Protein AF-0000000085134519 (afdb_homodimer)

pLDDT: mean 97.42, std 2.97, range [82.94, 98.94]

Foldseek 3Di:
DFAFAFFQFWFCDDPQKHIWTFHDAAPPDDFPRTHTHFFFGWTDWIDGPPGDTDTKTFHDADPPDDGPRTHTFGFPGAMPVGGTTDHDHDDDDD/DFAFAFFQFWFCDDPQKHIWTFHDAAPPDDFPRTHTHFFFGWTDWIDGPPGDTDTKTFHDADPPDDGPRTHTFGFPGAMDVGGTTDHDHDDDDD

Secondary structure (DSSP, 8-state):
-PBBPBTTPEEPPBTTBPPEEB----SSEEETTEEBPBTT-EEEEEEETTEEEEEEEB----SSEEETTEEBPBTTPBBTTS-BEE--SSEEE-/-PBBPBTTPEEPPBTTBPPEEB----SSEEETTEEBPBTT-EEEEEEETTEEEEEEEB----SSEEETTEEBPBTTPBBTTS-BEE--SSEEE-

Structure (mmCIF, N/CA/C/O backbone):
data_AF-0000000085134519-model_v1
#
loop_
_entity.id
_entity.type
_entity.pdbx_description
1 polymer 'Type VI secretion system PAAR protein'
#
loop_
_atom_site.group_PDB
_atom_site.id
_atom_site.type_symbol
_atom_site.label_atom_id
_atom_site.label_alt_id
_atom_site.label_comp_id
_atom_site.label_asym_id
_atom_site.label_entity_id
_atom_site.label_seq_id
_atom_site.pdbx_PDB_ins_code
_atom_site.Cartn_x
_atom_site.Cartn_y
_atom_site.Cartn_z
_atom_site.occupancy
_atom_site.B_iso_or_equiv
_atom_site.auth_seq_id
_atom_site.auth_comp_id
_atom_site.auth_asym_id
_atom_site.auth_atom_id
_atom_site.pdbx_PDB_model_num
ATOM 1 N N . MET A 1 1 ? 5.113 -6.988 8.789 1 85.06 1 MET A N 1
ATOM 2 C CA . MET A 1 1 ? 4.137 -6.93 7.707 1 85.06 1 MET A CA 1
ATOM 3 C C . MET A 1 1 ? 4.715 -7.508 6.418 1 85.06 1 MET A C 1
ATOM 5 O O . MET A 1 1 ? 5.855 -7.207 6.059 1 85.06 1 MET A O 1
ATOM 9 N N . PRO A 1 2 ? 3.994 -8.43 5.746 1 95.06 2 PRO A N 1
ATOM 10 C CA . PRO A 1 2 ? 4.566 -9.062 4.555 1 95.06 2 PRO A CA 1
ATOM 11 C C . PRO A 1 2 ? 4.719 -8.086 3.389 1 95.06 2 PRO A C 1
ATOM 13 O O . PRO A 1 2 ? 4.051 -7.051 3.357 1 95.06 2 PRO A O 1
ATOM 16 N N . LEU A 1 3 ? 5.555 -8.398 2.488 1 97.44 3 LEU A N 1
ATOM 17 C CA . LEU A 1 3 ? 5.762 -7.602 1.284 1 97.44 3 LEU A CA 1
ATOM 18 C C . LEU A 1 3 ? 4.543 -7.672 0.369 1 97.44 3 LEU A C 1
ATOM 20 O O . LEU A 1 3 ? 3.955 -8.742 0.19 1 97.44 3 LEU A O 1
ATOM 24 N N . ALA A 1 4 ? 4.254 -6.566 -0.15 1 98.25 4 ALA A N 1
ATOM 25 C CA . ALA A 1 4 ? 3.246 -6.52 -1.207 1 98.25 4 ALA A CA 1
ATOM 26 C C . ALA A 1 4 ? 3.727 -7.254 -2.455 1 98.25 4 ALA A C 1
ATOM 28 O O . ALA A 1 4 ? 4.922 -7.277 -2.748 1 98.25 4 ALA A O 1
ATOM 29 N N . ALA A 1 5 ? 2.777 -7.793 -3.105 1 98.56 5 ALA A N 1
ATOM 30 C CA . ALA A 1 5 ? 3.076 -8.422 -4.391 1 98.56 5 ALA A CA 1
ATOM 31 C C . ALA A 1 5 ? 2.762 -7.477 -5.547 1 98.56 5 ALA A C 1
ATOM 33 O O . ALA A 1 5 ? 1.905 -6.598 -5.426 1 98.56 5 ALA A O 1
ATOM 34 N N . LYS A 1 6 ? 3.436 -7.672 -6.633 1 98.75 6 LYS A N 1
ATOM 35 C CA . LYS A 1 6 ? 3.219 -6.922 -7.863 1 98.75 6 LYS A CA 1
ATOM 36 C C . LYS A 1 6 ? 3.354 -7.82 -9.086 1 98.75 6 LYS A C 1
ATOM 38 O O . LYS A 1 6 ? 3.721 -8.992 -8.969 1 98.75 6 LYS A O 1
ATOM 43 N N . LEU A 1 7 ? 2.975 -7.23 -10.234 1 98.81 7 LEU A N 1
ATOM 44 C CA . LEU A 1 7 ? 3.158 -7.906 -11.516 1 98.81 7 LEU A CA 1
ATOM 45 C C . LEU A 1 7 ? 4.547 -8.531 -11.609 1 98.81 7 LEU A C 1
ATOM 47 O O . LEU A 1 7 ? 5.535 -7.918 -11.195 1 98.81 7 LEU A O 1
ATOM 51 N N . THR A 1 8 ? 4.637 -9.797 -12.109 1 98.69 8 THR A N 1
ATOM 52 C CA . THR A 1 8 ? 5.816 -10.602 -12.422 1 98.69 8 THR A CA 1
ATOM 53 C C . THR A 1 8 ? 6.371 -11.258 -11.156 1 98.69 8 THR A C 1
ATOM 55 O O . THR A 1 8 ? 7.305 -12.055 -11.227 1 98.69 8 THR A O 1
ATOM 58 N N . ASP A 1 9 ? 5.926 -10.938 -9.992 1 98.81 9 ASP A N 1
ATOM 59 C CA . ASP A 1 9 ? 6.289 -11.711 -8.805 1 98.81 9 ASP A CA 1
ATOM 60 C C . ASP A 1 9 ? 5.832 -13.164 -8.938 1 98.81 9 ASP A C 1
ATOM 62 O O . ASP A 1 9 ? 4.961 -13.469 -9.758 1 98.81 9 ASP A O 1
ATOM 66 N N . LYS A 1 10 ? 6.328 -14.016 -8.086 1 98.31 10 LYS A N 1
ATOM 67 C CA . LYS A 1 10 ? 6.184 -15.453 -8.289 1 98.31 10 LYS A CA 1
ATOM 68 C C . LYS A 1 10 ? 5.059 -16.016 -7.43 1 98.31 10 LYS A C 1
ATOM 70 O O . LYS A 1 10 ? 4.82 -15.547 -6.316 1 98.31 10 LYS A O 1
ATOM 75 N N . GLY A 1 11 ? 4.379 -16.969 -7.957 1 98.69 11 GLY A N 1
ATOM 76 C CA . GLY A 1 11 ? 3.691 -18 -7.184 1 98.69 11 GLY A CA 1
ATOM 77 C C . GLY A 1 11 ? 4.469 -19.297 -7.094 1 98.69 11 GLY A C 1
ATOM 78 O O . GLY A 1 11 ? 4.867 -19.859 -8.117 1 98.69 11 GLY A O 1
ATOM 79 N N . THR A 1 12 ? 4.59 -19.859 -5.953 1 98.81 12 THR A N 1
ATOM 80 C CA . THR A 1 12 ? 5.492 -20.984 -5.727 1 98.81 12 THR A CA 1
ATOM 81 C C . THR A 1 12 ? 4.926 -22.266 -6.32 1 98.81 12 THR A C 1
ATOM 83 O O . THR A 1 12 ? 3.742 -22.328 -6.668 1 98.81 12 THR A O 1
ATOM 86 N N . GLN A 1 13 ? 5.812 -23.25 -6.465 1 97.56 13 GLN A N 1
ATOM 87 C CA . GLN A 1 13 ? 5.41 -24.562 -6.938 1 97.56 13 GLN A CA 1
ATOM 88 C C . GLN A 1 13 ? 4.477 -25.25 -5.941 1 97.56 13 GLN A C 1
ATOM 90 O O . GLN A 1 13 ? 4.453 -24.891 -4.762 1 97.56 13 GLN A O 1
ATOM 95 N N . HIS A 1 14 ? 3.777 -26.203 -6.484 1 97.94 14 HIS A N 1
ATOM 96 C CA . HIS A 1 14 ? 2.959 -27.078 -5.652 1 97.94 14 HIS A CA 1
ATOM 97 C C . HIS A 1 14 ? 2.719 -28.422 -6.332 1 97.94 14 HIS A C 1
ATOM 99 O O . HIS A 1 14 ? 2.479 -28.469 -7.539 1 97.94 14 HIS A O 1
ATOM 105 N N . ASP A 1 15 ? 2.92 -29.516 -5.582 1 97.19 15 ASP A N 1
ATOM 106 C CA . ASP A 1 15 ? 2.545 -30.859 -6 1 97.19 15 ASP A CA 1
ATOM 107 C C . ASP A 1 15 ? 3.137 -31.203 -7.363 1 97.19 15 ASP A C 1
ATOM 109 O O . ASP A 1 15 ? 2.436 -31.703 -8.242 1 97.19 15 ASP A O 1
ATOM 113 N N . GLY A 1 16 ? 4.27 -30.734 -7.59 1 97.12 16 GLY A N 1
ATOM 114 C CA . GLY A 1 16 ? 4.961 -31.078 -8.82 1 97.12 16 GLY A CA 1
ATOM 115 C C . GLY A 1 16 ? 4.77 -30.047 -9.922 1 97.12 16 GLY A C 1
ATOM 116 O O . GLY A 1 16 ? 5.414 -30.125 -10.969 1 97.12 16 GLY A O 1
ATOM 117 N N . TYR A 1 17 ? 3.795 -29.156 -9.758 1 97.75 17 TYR A N 1
ATOM 118 C CA . TYR A 1 17 ? 3.625 -28.047 -10.695 1 97.75 17 TYR A CA 1
ATOM 119 C C . TYR A 1 17 ? 4.656 -26.953 -10.445 1 97.75 17 TYR A C 1
ATOM 121 O O . TYR A 1 17 ? 4.926 -26.594 -9.297 1 97.75 17 TYR A O 1
ATOM 129 N N . TYR A 1 18 ? 5.184 -26.391 -11.461 1 96.62 18 TYR A N 1
ATOM 130 C CA . TYR A 1 18 ? 6.273 -25.422 -11.359 1 96.62 18 TYR A CA 1
ATOM 131 C C . TYR A 1 18 ? 5.75 -24.047 -10.969 1 96.62 18 TYR A C 1
ATOM 133 O O . TYR A 1 18 ? 4.566 -23.75 -11.148 1 96.62 18 TYR A O 1
ATOM 141 N N . GLU A 1 19 ? 6.66 -23.234 -10.453 1 98.06 19 GLU A N 1
ATOM 142 C CA . GLU A 1 19 ? 6.32 -21.859 -10.141 1 98.06 19 GLU A CA 1
ATOM 143 C C . GLU A 1 19 ? 6.039 -21.062 -11.406 1 98.06 19 GLU A C 1
ATOM 145 O O . GLU A 1 19 ? 6.586 -21.359 -12.469 1 98.06 19 GLU A O 1
ATOM 150 N N . THR A 1 20 ? 5.191 -20.062 -11.289 1 98.69 20 THR A N 1
ATOM 151 C CA . THR A 1 20 ? 4.949 -19.125 -12.383 1 98.69 20 THR A CA 1
ATOM 152 C C . THR A 1 20 ? 4.746 -17.703 -11.844 1 98.69 20 THR A C 1
ATOM 154 O O . THR A 1 20 ? 4.848 -17.484 -10.633 1 98.69 20 THR A O 1
ATOM 157 N N . VAL A 1 21 ? 4.469 -16.719 -12.773 1 98.81 21 VAL A N 1
ATOM 158 C CA . VAL A 1 21 ? 4.484 -15.32 -12.359 1 98.81 21 VAL A CA 1
ATOM 159 C C . VAL A 1 21 ? 3.082 -14.734 -12.484 1 98.81 21 VAL A C 1
ATOM 161 O O . VAL A 1 21 ? 2.264 -15.219 -13.266 1 98.81 21 VAL A O 1
ATOM 164 N N . ILE A 1 22 ? 2.852 -13.742 -11.695 1 98.88 22 ILE A N 1
ATOM 165 C CA . ILE A 1 22 ? 1.631 -12.945 -11.766 1 98.88 22 ILE A CA 1
ATOM 166 C C . ILE A 1 22 ? 1.597 -12.18 -13.086 1 98.88 22 ILE A C 1
ATOM 168 O O . ILE A 1 22 ? 2.586 -11.547 -13.469 1 98.88 22 ILE A O 1
ATOM 172 N N . THR A 1 23 ? 0.384 -12.133 -13.703 1 98.94 23 THR A N 1
ATOM 173 C CA . THR A 1 23 ? 0.384 -11.617 -15.07 1 98.94 23 THR A CA 1
ATOM 174 C C . THR A 1 23 ? -0.562 -10.43 -15.195 1 98.94 23 THR A C 1
ATOM 176 O O . THR A 1 23 ? -0.721 -9.867 -16.281 1 98.94 23 THR A O 1
ATOM 179 N N . ALA A 1 24 ? -1.208 -10.016 -14.141 1 98.88 24 ALA A N 1
ATOM 180 C CA . ALA A 1 24 ? -2.045 -8.812 -14.133 1 98.88 24 ALA A CA 1
ATOM 181 C C . ALA A 1 24 ? -1.982 -8.109 -12.781 1 98.88 24 ALA A C 1
ATOM 183 O O . ALA A 1 24 ? -1.538 -8.695 -11.789 1 98.88 24 ALA A O 1
ATOM 184 N N . GLY A 1 25 ? -2.418 -6.867 -12.742 1 98.81 25 GLY A N 1
ATOM 185 C CA . GLY A 1 25 ? -2.422 -6.055 -11.539 1 98.81 25 GLY A CA 1
ATOM 186 C C . GLY A 1 25 ? -3.242 -4.789 -11.672 1 98.81 25 GLY A C 1
ATOM 187 O O . GLY A 1 25 ? -4.086 -4.68 -12.562 1 98.81 25 GLY A O 1
ATOM 188 N N . SER A 1 26 ? -3.061 -3.939 -10.797 1 98.88 26 SER A N 1
ATOM 189 C CA . SER A 1 26 ? -3.832 -2.707 -10.672 1 98.88 26 SER A CA 1
ATOM 190 C C . SER A 1 26 ? -3.553 -1.761 -11.836 1 98.88 26 SER A C 1
ATOM 192 O O . SER A 1 26 ? -2.412 -1.646 -12.289 1 98.88 26 SER A O 1
ATOM 194 N N . SER A 1 27 ? -4.57 -1.007 -12.266 1 98.62 27 SER A N 1
ATOM 195 C CA . SER A 1 27 ? -4.367 0.045 -13.258 1 98.62 27 SER A CA 1
ATOM 196 C C . SER A 1 27 ? -4.062 1.382 -12.586 1 98.62 27 SER A C 1
ATOM 198 O O . SER A 1 27 ? -3.672 2.34 -13.258 1 98.62 27 SER A O 1
ATOM 200 N N . THR A 1 28 ? -4.105 1.464 -11.219 1 98.75 28 THR A N 1
ATOM 201 C CA . THR A 1 28 ? -4.023 2.771 -10.578 1 98.75 28 THR A CA 1
ATOM 202 C C . THR A 1 28 ? -2.9 2.801 -9.547 1 98.75 28 THR A C 1
ATOM 204 O O . THR A 1 28 ? -2.553 3.863 -9.031 1 98.75 28 THR A O 1
ATOM 207 N N . VAL A 1 29 ? -2.41 1.708 -9.164 1 98.81 29 VAL A N 1
ATOM 208 C CA . VAL A 1 29 ? -1.353 1.625 -8.164 1 98.81 29 VAL A CA 1
ATOM 209 C C . VAL A 1 29 ? -0.114 0.97 -8.766 1 98.81 29 VAL A C 1
ATOM 211 O O . VAL A 1 29 ? -0.176 -0.166 -9.242 1 98.81 29 VAL A O 1
ATOM 214 N N . PHE A 1 30 ? 1.008 1.625 -8.727 1 98.69 30 PHE A N 1
ATOM 215 C CA . PHE A 1 30 ? 2.275 1.108 -9.227 1 98.69 30 PHE A CA 1
ATOM 216 C C . PHE A 1 30 ? 3.328 1.095 -8.125 1 98.69 30 PHE A C 1
ATOM 218 O O . PHE A 1 30 ? 3.535 2.102 -7.445 1 98.69 30 PHE A O 1
ATOM 225 N N . ILE A 1 31 ? 3.91 -0.039 -7.914 1 98.31 31 ILE A N 1
ATOM 226 C CA . ILE A 1 31 ? 4.992 -0.258 -6.965 1 98.31 31 ILE A CA 1
ATOM 227 C C . ILE A 1 31 ? 6.285 -0.573 -7.715 1 98.31 31 ILE A C 1
ATOM 229 O O . ILE A 1 31 ? 6.375 -1.591 -8.406 1 98.31 31 ILE A O 1
ATOM 233 N N . ASP A 1 32 ? 7.223 0.322 -7.547 1 97.5 32 ASP A N 1
ATOM 234 C CA . ASP A 1 32 ? 8.508 0.132 -8.211 1 97.5 32 ASP A CA 1
ATOM 235 C C . ASP A 1 32 ? 8.328 -0.022 -9.719 1 97.5 32 ASP A C 1
ATOM 237 O O . ASP A 1 32 ? 8.938 -0.899 -10.336 1 97.5 32 ASP A O 1
ATOM 241 N N . GLY A 1 33 ? 7.398 0.682 -10.188 1 97.94 33 GLY A N 1
ATOM 242 C CA . GLY A 1 33 ? 7.227 0.762 -11.633 1 97.94 33 GLY A CA 1
ATOM 243 C C . GLY A 1 33 ? 6.312 -0.314 -12.188 1 97.94 33 GLY A C 1
ATOM 244 O O . GLY A 1 33 ? 6.035 -0.344 -13.383 1 97.94 33 GLY A O 1
ATOM 245 N N . LEU A 1 34 ? 5.805 -1.207 -11.336 1 98.62 34 LEU A N 1
ATOM 246 C CA . LEU A 1 34 ? 4.961 -2.307 -11.789 1 98.62 34 LEU A CA 1
ATOM 247 C C . LEU A 1 34 ? 3.598 -2.266 -11.109 1 98.62 34 LEU A C 1
ATOM 249 O O . LEU A 1 34 ? 3.49 -1.85 -9.953 1 98.62 34 LEU A O 1
ATOM 253 N N . PRO A 1 35 ? 2.586 -2.738 -11.75 1 98.81 35 PRO A N 1
ATOM 254 C CA . PRO A 1 35 ? 1.253 -2.771 -11.148 1 98.81 35 PRO A CA 1
ATOM 255 C C . PRO A 1 35 ? 1.193 -3.643 -9.898 1 98.81 35 PRO A C 1
ATOM 257 O O . PRO A 1 35 ? 1.736 -4.75 -9.883 1 98.81 35 PRO A O 1
ATOM 260 N N . ALA A 1 36 ? 0.525 -3.104 -8.906 1 98.81 36 ALA A N 1
ATOM 261 C CA . ALA A 1 36 ? 0.293 -3.885 -7.695 1 98.81 36 ALA A CA 1
ATOM 262 C C . ALA A 1 36 ? -0.642 -5.059 -7.969 1 98.81 36 ALA A C 1
ATOM 264 O O . ALA A 1 36 ? -1.621 -4.922 -8.703 1 98.81 36 ALA A O 1
ATOM 265 N N . ALA A 1 37 ? -0.354 -6.184 -7.32 1 98.88 37 ALA A N 1
ATOM 266 C CA . ALA A 1 37 ? -1.201 -7.363 -7.473 1 98.88 37 ALA A CA 1
ATOM 267 C C . ALA A 1 37 ? -2.289 -7.398 -6.402 1 98.88 37 ALA A C 1
ATOM 269 O O . ALA A 1 37 ? -2.092 -6.902 -5.293 1 98.88 37 ALA A O 1
ATOM 270 N N . ARG A 1 38 ? -3.412 -8.062 -6.723 1 98.88 38 ARG A N 1
ATOM 271 C CA . ARG A 1 38 ? -4.578 -8.156 -5.848 1 98.88 38 ARG A CA 1
ATOM 272 C C . ARG A 1 38 ? -5.156 -9.57 -5.863 1 98.88 38 ARG A C 1
ATOM 274 O O . ARG A 1 38 ? -4.793 -10.391 -6.711 1 98.88 38 ARG A O 1
ATOM 281 N N . GLN A 1 39 ? -5.902 -9.766 -4.852 1 98.94 39 GLN A N 1
ATOM 282 C CA . GLN A 1 39 ? -6.691 -10.992 -4.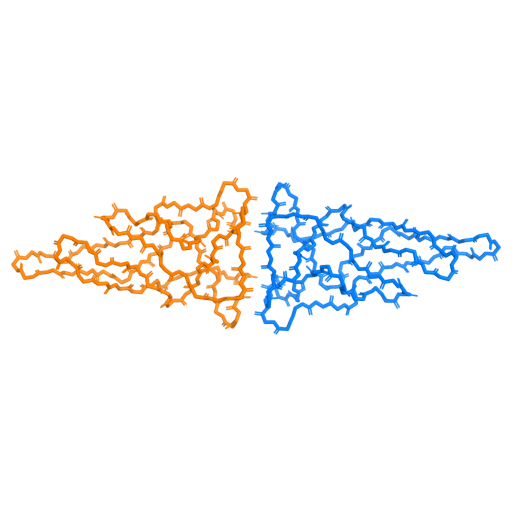891 1 98.94 39 GLN A CA 1
ATOM 283 C C . GLN A 1 39 ? -7.453 -11.109 -6.211 1 98.94 39 GLN A C 1
ATOM 285 O O . GLN A 1 39 ? -8.07 -10.148 -6.664 1 98.94 39 GLN A O 1
ATOM 290 N N . GLY A 1 40 ? -7.398 -12.328 -6.766 1 98.94 40 GLY A N 1
ATOM 291 C CA . GLY A 1 40 ? -8.117 -12.586 -8.008 1 98.94 40 GLY A CA 1
ATOM 292 C C . GLY A 1 40 ? -7.25 -12.422 -9.242 1 98.94 40 GLY A C 1
ATOM 293 O O . GLY A 1 40 ? -7.598 -12.906 -10.32 1 98.94 40 GLY A O 1
ATOM 294 N N . ASP A 1 41 ? -6.148 -11.734 -9.125 1 98.94 41 ASP A N 1
ATOM 295 C CA . ASP A 1 41 ? -5.262 -11.57 -10.273 1 98.94 41 ASP A CA 1
ATOM 296 C C . ASP A 1 41 ? -4.656 -12.906 -10.695 1 98.94 41 ASP A C 1
ATOM 298 O O . ASP A 1 41 ? -4.297 -13.727 -9.844 1 98.94 41 ASP A O 1
ATOM 302 N N . PRO A 1 42 ? -4.516 -13.109 -11.984 1 98.94 42 PRO A N 1
ATOM 303 C CA . PRO A 1 42 ? -4.047 -14.398 -12.508 1 98.94 42 PRO A CA 1
ATOM 304 C C . PRO A 1 42 ? -2.523 -14.516 -12.492 1 98.94 42 PRO A C 1
ATOM 306 O O . PRO A 1 42 ? -1.821 -13.508 -12.406 1 98.94 42 PRO A O 1
ATOM 309 N N . LEU A 1 43 ? -2.098 -15.789 -12.516 1 98.88 43 LEU A N 1
ATOM 310 C CA . LEU A 1 43 ? -0.724 -16.141 -12.859 1 98.88 43 LEU A CA 1
ATOM 311 C C . LEU A 1 43 ? -0.671 -16.891 -14.188 1 98.88 43 LEU A C 1
ATOM 313 O O . LEU A 1 43 ? -1.699 -17.359 -14.68 1 98.88 43 LEU A O 1
ATOM 317 N N . THR A 1 44 ? 0.49 -17.016 -14.68 1 98.69 44 THR A N 1
ATOM 318 C CA . THR A 1 44 ? 0.659 -17.891 -15.844 1 98.69 44 THR A CA 1
ATOM 319 C C . THR A 1 44 ? 0.154 -19.297 -15.547 1 98.69 44 THR A C 1
ATOM 321 O O . THR A 1 44 ? 0.512 -19.891 -14.531 1 98.69 44 THR A O 1
ATOM 324 N N . PRO A 1 45 ? -0.723 -19.812 -16.5 1 98.19 45 PRO A N 1
ATOM 325 C CA . PRO A 1 45 ? -1.089 -21.219 -16.312 1 98.19 45 PRO A CA 1
ATOM 326 C C . PRO A 1 45 ? 0.124 -22.141 -16.297 1 98.19 45 PRO A C 1
ATOM 328 O O . PRO A 1 45 ? 1.166 -21.812 -16.875 1 98.19 45 PRO A O 1
ATOM 331 N N . HIS A 1 46 ? -0.046 -23.234 -15.492 1 97.62 46 HIS A N 1
ATOM 332 C CA . HIS A 1 46 ? 1.107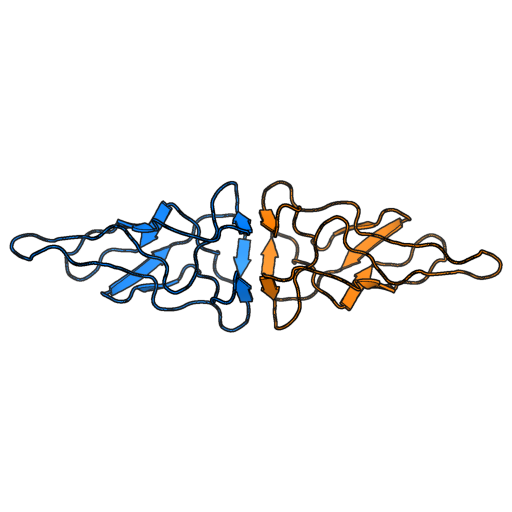 -24.125 -15.461 1 97.62 46 HIS A CA 1
ATOM 333 C C . HIS A 1 46 ? 0.683 -25.578 -15.609 1 97.62 46 HIS A C 1
ATOM 335 O O . HIS A 1 46 ? -0.508 -25.891 -15.539 1 97.62 46 HIS A O 1
ATOM 341 N N . ALA A 1 47 ? 1.65 -26.438 -15.953 1 95.5 47 ALA A N 1
ATOM 342 C CA . ALA A 1 47 ? 1.475 -27.875 -16.188 1 95.5 47 ALA A CA 1
ATOM 343 C C . ALA A 1 47 ? 2.574 -28.672 -15.508 1 95.5 47 ALA A C 1
ATOM 345 O O . ALA A 1 47 ? 3.562 -28.109 -15.031 1 95.5 47 ALA A O 1
ATOM 346 N N . LYS A 1 48 ? 2.299 -29.906 -15.344 1 95.44 48 LYS A N 1
ATOM 347 C CA . LYS A 1 48 ? 3.322 -30.891 -14.984 1 95.44 48 LYS A CA 1
ATOM 348 C C . LYS A 1 48 ? 3.246 -32.125 -15.883 1 95.44 48 LYS A C 1
ATOM 350 O O . LYS A 1 48 ? 2.242 -32.344 -16.562 1 95.44 48 LYS A O 1
ATOM 355 N N . PRO A 1 49 ? 4.258 -32.906 -15.922 1 93.25 49 PRO A N 1
ATOM 356 C CA . PRO A 1 49 ? 4.234 -34.062 -16.828 1 93.25 49 PRO A CA 1
ATOM 357 C C . PRO A 1 49 ? 2.979 -34.906 -16.656 1 93.25 49 PRO A C 1
ATOM 359 O O . PRO A 1 49 ? 2.549 -35.156 -15.531 1 93.25 49 PRO A O 1
ATOM 362 N N . LYS A 1 50 ? 2.305 -35.25 -17.828 1 94.75 50 LYS A N 1
ATOM 363 C CA . LYS A 1 50 ? 1.176 -36.156 -17.953 1 94.75 50 LYS A CA 1
ATOM 364 C C . LYS A 1 50 ? -0.096 -35.562 -17.375 1 94.75 50 LYS A C 1
ATOM 366 O O . LYS A 1 50 ? -1.051 -36.25 -17.062 1 94.75 50 LYS A O 1
ATOM 371 N N . HIS A 1 51 ? -0.154 -34.312 -17.047 1 94.75 51 HIS A N 1
ATOM 372 C CA . HIS A 1 51 ? -1.34 -33.594 -16.609 1 94.75 51 HIS A CA 1
ATOM 373 C C . HIS A 1 51 ? -1.582 -32.375 -17.469 1 94.75 51 HIS A C 1
ATOM 375 O O . HIS A 1 51 ? -0.635 -31.672 -17.844 1 94.75 51 HIS A O 1
ATOM 381 N N . PRO A 1 52 ? -2.744 -32.031 -17.875 1 92.88 52 PRO A N 1
ATOM 382 C CA . PRO A 1 52 ? -3.018 -30.844 -18.656 1 92.88 52 PRO A CA 1
ATOM 383 C C . PRO A 1 52 ? -2.764 -29.547 -17.891 1 92.88 52 PRO A C 1
ATOM 385 O O . PRO A 1 52 ? -2.836 -29.547 -16.656 1 92.88 52 PRO A O 1
ATOM 388 N N . PRO A 1 53 ? -2.504 -28.5 -18.641 1 94.81 53 PRO A N 1
ATOM 389 C CA . PRO A 1 53 ? -2.367 -27.219 -17.969 1 94.81 53 PRO A CA 1
ATOM 390 C C . PRO A 1 53 ? -3.676 -26.719 -17.359 1 94.81 53 PRO A C 1
ATOM 392 O O . PRO A 1 53 ? -4.758 -27.062 -17.844 1 94.81 53 PRO A O 1
ATOM 395 N N . HIS A 1 54 ? -3.531 -25.969 -16.266 1 97.5 54 HIS A N 1
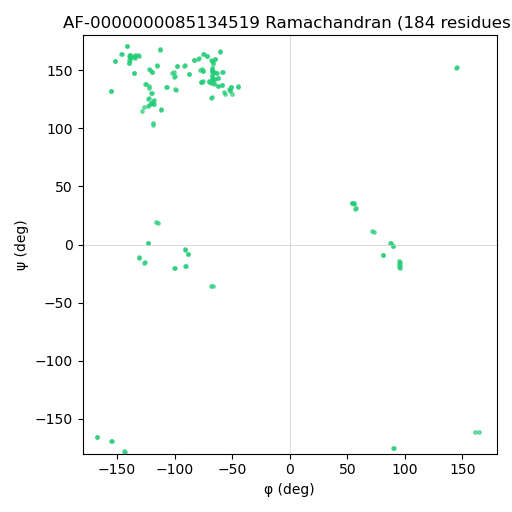ATOM 396 C CA . HIS A 1 54 ? -4.699 -25.312 -15.68 1 97.5 54 HIS A CA 1
ATOM 397 C C . HIS A 1 54 ? -4.363 -23.906 -15.211 1 97.5 54 HIS A C 1
ATOM 399 O O . HIS A 1 54 ? -3.195 -23.578 -14.992 1 97.5 54 HIS A O 1
ATOM 405 N N . PRO A 1 55 ? -5.348 -23.156 -15.156 1 98.06 55 PRO A N 1
ATOM 406 C CA . PRO A 1 55 ? -5.133 -21.781 -14.719 1 98.06 55 PRO A CA 1
ATOM 407 C C . PRO A 1 55 ? -4.82 -21.672 -13.227 1 98.06 55 PRO A C 1
ATOM 409 O O . PRO A 1 55 ? -5 -22.656 -12.484 1 98.06 55 PRO A O 1
ATOM 412 N N . ARG A 1 56 ? -4.23 -20.453 -12.852 1 98.44 56 ARG A N 1
ATOM 413 C CA . ARG A 1 56 ? -3.906 -20.078 -11.477 1 98.44 56 ARG A CA 1
ATOM 414 C C . ARG A 1 56 ? -4.332 -18.641 -11.188 1 98.44 56 ARG A C 1
ATOM 416 O O . ARG A 1 56 ? -4.25 -17.766 -12.062 1 98.44 56 ARG A O 1
ATOM 423 N N . LYS A 1 57 ? -4.727 -18.422 -9.906 1 98.88 57 LYS A N 1
ATOM 424 C CA . LYS A 1 57 ? -4.977 -17.031 -9.5 1 98.88 57 LYS A CA 1
ATOM 425 C C . LYS A 1 57 ? -4.723 -16.844 -8.008 1 98.88 57 LYS A C 1
ATOM 427 O O . LYS A 1 57 ? -4.77 -17.812 -7.238 1 98.88 57 LYS A O 1
ATOM 432 N N . ILE A 1 58 ? -4.465 -15.641 -7.562 1 98.94 58 ILE A N 1
ATOM 433 C CA . ILE A 1 58 ? -4.285 -15.305 -6.156 1 98.94 58 ILE A CA 1
ATOM 434 C C . ILE A 1 58 ? -5.613 -15.469 -5.418 1 98.94 58 ILE A C 1
ATOM 436 O O . ILE A 1 58 ? -6.609 -14.828 -5.77 1 98.94 58 ILE A O 1
ATOM 440 N N . ALA A 1 59 ? -5.562 -16.234 -4.352 1 98.94 59 ALA A N 1
ATOM 441 C CA . ALA A 1 59 ? -6.828 -16.625 -3.74 1 98.94 59 ALA A CA 1
ATOM 442 C C . ALA A 1 59 ? -7.133 -15.773 -2.512 1 98.94 59 ALA A C 1
ATOM 444 O O . ALA A 1 59 ? -8.281 -15.719 -2.055 1 98.94 59 ALA A O 1
ATOM 445 N N . ARG A 1 60 ? -6.086 -15.164 -1.968 1 98.62 60 ARG A N 1
ATOM 446 C CA . ARG A 1 60 ? -6.266 -14.375 -0.751 1 98.62 60 ARG A CA 1
ATOM 447 C C . ARG A 1 60 ? -5.457 -13.086 -0.81 1 98.62 60 ARG A C 1
ATOM 449 O O . ARG A 1 60 ? -4.508 -12.977 -1.591 1 98.62 60 ARG A O 1
ATOM 456 N N . GLY A 1 61 ? -5.891 -12.109 0.017 1 98.19 61 GLY A N 1
ATOM 457 C CA . GLY A 1 61 ? -5.211 -10.828 0.153 1 98.19 61 GLY A CA 1
ATOM 458 C C . GLY A 1 61 ? -5.449 -10.164 1.496 1 98.19 61 GLY A C 1
ATOM 459 O O . GLY A 1 61 ? -5.941 -10.805 2.43 1 98.19 61 GLY A O 1
ATOM 460 N N . SER A 1 62 ? -5.066 -8.977 1.562 1 98.38 62 SER A N 1
ATOM 461 C CA . SER A 1 62 ? -5.145 -8.211 2.803 1 98.38 62 SER A CA 1
ATOM 462 C C . SER A 1 62 ? -6.59 -8.047 3.26 1 98.38 62 SER A C 1
ATOM 464 O O . SER A 1 62 ? -7.484 -7.816 2.443 1 98.38 62 SER A O 1
ATOM 466 N N . SER A 1 63 ? -6.793 -8.086 4.582 1 97.62 63 SER A N 1
ATOM 467 C CA . SER A 1 63 ? -8.125 -7.832 5.121 1 97.62 63 SER A CA 1
ATOM 468 C C . SER A 1 63 ? -8.344 -6.348 5.375 1 97.62 63 SER A C 1
ATOM 470 O O . SER A 1 63 ? -9.477 -5.91 5.609 1 97.62 63 SER A O 1
ATOM 472 N N . THR A 1 64 ? -7.293 -5.484 5.262 1 97.31 64 THR A N 1
ATOM 473 C CA . THR A 1 64 ? -7.441 -4.102 5.703 1 97.31 64 THR A CA 1
ATOM 474 C C . THR A 1 64 ? -6.949 -3.133 4.629 1 97.31 64 THR A C 1
ATOM 476 O O . THR A 1 64 ? -7.094 -1.917 4.77 1 97.31 64 THR A O 1
ATOM 479 N N . VAL A 1 65 ? -6.293 -3.6 3.617 1 98.44 65 VAL A N 1
ATOM 480 C CA . VAL A 1 65 ? -5.793 -2.771 2.525 1 98.44 65 VAL A CA 1
ATOM 481 C C . VAL A 1 65 ? -6.434 -3.205 1.21 1 98.44 65 VAL A C 1
ATOM 483 O O . VAL A 1 65 ? -6.273 -4.352 0.783 1 98.44 65 VAL A O 1
ATOM 486 N N . PHE A 1 66 ? -7.125 -2.309 0.555 1 98.75 66 PHE A N 1
ATOM 487 C CA . PHE A 1 66 ? -7.836 -2.596 -0.685 1 98.75 66 PHE A CA 1
ATOM 488 C C . PHE A 1 66 ? -7.348 -1.689 -1.81 1 98.75 66 PHE A C 1
ATOM 490 O O . PHE A 1 66 ? -7.141 -0.492 -1.604 1 98.75 66 PHE A O 1
ATOM 497 N N . ILE A 1 67 ? -7.152 -2.238 -2.898 1 98.81 67 ILE A N 1
ATOM 498 C CA . ILE A 1 67 ? -6.73 -1.563 -4.121 1 98.81 67 ILE A CA 1
ATOM 499 C C . ILE A 1 67 ? -7.738 -1.834 -5.234 1 98.81 67 ILE A C 1
ATOM 501 O O . ILE A 1 67 ? -7.938 -2.982 -5.637 1 98.81 67 ILE A O 1
ATOM 505 N N . ASP A 1 68 ? -8.367 -0.779 -5.77 1 98.62 68 ASP A N 1
ATOM 506 C CA . ASP A 1 68 ? -9.367 -0.907 -6.824 1 98.62 68 ASP A CA 1
ATOM 507 C C . ASP A 1 68 ? -10.516 -1.817 -6.387 1 98.62 68 ASP A C 1
ATOM 509 O O . ASP A 1 68 ? -10.992 -2.639 -7.168 1 98.62 68 ASP A O 1
ATOM 513 N N . GLY A 1 69 ? -10.75 -1.781 -5.137 1 98.62 69 GLY A N 1
ATOM 514 C CA . GLY A 1 69 ? -11.891 -2.529 -4.625 1 98.62 69 GLY A CA 1
ATOM 515 C C . GLY A 1 69 ? -11.555 -3.969 -4.289 1 98.62 69 GLY A C 1
ATOM 516 O O . GLY A 1 69 ? -12.422 -4.727 -3.84 1 98.62 69 GLY A O 1
ATOM 517 N N . LEU A 1 70 ? -10.328 -4.379 -4.449 1 98.88 70 LEU A N 1
ATOM 518 C CA . LEU A 1 70 ? -9.914 -5.754 -4.188 1 98.88 70 LEU A CA 1
ATOM 519 C C . LEU A 1 70 ? -8.836 -5.801 -3.104 1 98.88 70 LEU A C 1
ATOM 521 O O . LEU A 1 70 ? -8.023 -4.883 -2.994 1 98.88 70 LEU A O 1
ATOM 525 N N . PRO A 1 71 ? -8.812 -6.863 -2.316 1 98.81 71 PRO A N 1
ATOM 526 C CA . PRO A 1 71 ? -7.738 -7.008 -1.33 1 98.81 71 PRO A CA 1
ATOM 527 C C . PRO A 1 71 ? -6.352 -7.023 -1.968 1 98.81 71 PRO A C 1
ATOM 529 O O . PRO A 1 71 ? -6.141 -7.707 -2.973 1 98.81 71 PRO A O 1
ATOM 532 N N . ALA A 1 72 ? -5.453 -6.312 -1.321 1 98.69 72 ALA A N 1
ATOM 533 C CA . ALA A 1 72 ? -4.074 -6.297 -1.812 1 98.69 72 ALA A CA 1
ATOM 534 C C . ALA A 1 72 ? -3.398 -7.645 -1.586 1 98.69 72 ALA A C 1
ATOM 536 O O . ALA A 1 72 ? -3.539 -8.25 -0.519 1 98.69 72 ALA A O 1
ATOM 537 N N . ALA A 1 73 ? -2.604 -8.086 -2.553 1 98.75 73 ALA A N 1
ATOM 538 C CA . ALA A 1 73 ? -1.888 -9.359 -2.438 1 98.75 73 ALA A CA 1
ATOM 539 C C . ALA A 1 73 ? -0.539 -9.164 -1.75 1 98.75 73 ALA A C 1
ATOM 541 O O . ALA A 1 73 ? 0.141 -8.156 -1.975 1 98.75 73 ALA A O 1
ATOM 542 N N . ARG A 1 74 ? -0.075 -10.164 -0.963 1 98.38 74 ARG A N 1
ATOM 543 C CA . ARG A 1 74 ? 1.165 -10.102 -0.195 1 98.38 74 ARG A CA 1
ATOM 544 C C . ARG A 1 74 ? 1.915 -11.43 -0.259 1 98.38 74 ARG A C 1
ATOM 546 O O . ARG A 1 74 ? 1.338 -12.453 -0.619 1 98.38 74 ARG A O 1
ATOM 553 N N . THR A 1 75 ? 3.109 -11.312 0.073 1 98.62 75 THR A N 1
ATOM 554 C CA . THR A 1 75 ? 3.865 -12.539 0.287 1 98.62 75 THR A CA 1
ATOM 555 C C . THR A 1 75 ? 3.135 -13.461 1.262 1 98.62 75 THR A C 1
ATOM 557 O O . THR A 1 75 ? 2.682 -13.016 2.32 1 98.62 75 THR A O 1
ATOM 560 N N . GLY A 1 76 ? 3.074 -14.711 0.865 1 98.5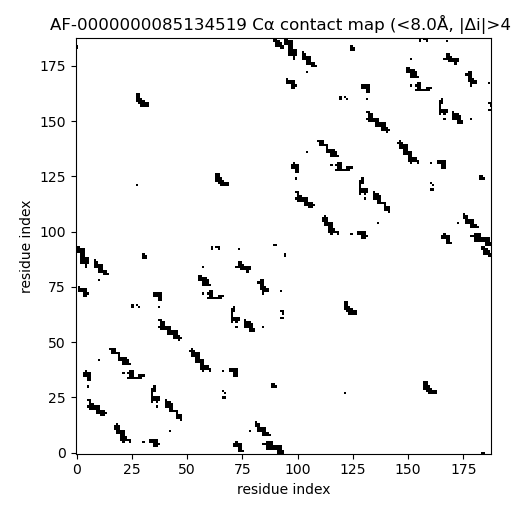 76 GLY A N 1
ATOM 561 C CA . GLY A 1 76 ? 2.467 -15.703 1.738 1 98.5 76 GLY A CA 1
ATOM 562 C C . GLY A 1 76 ? 1.005 -15.953 1.425 1 98.5 76 GLY A C 1
ATOM 563 O O . GLY A 1 76 ? 0.437 -16.953 1.86 1 98.5 76 GLY A O 1
ATOM 564 N N . ASP A 1 77 ? 0.402 -15.094 0.71 1 98.69 77 ASP A N 1
ATOM 565 C CA . ASP A 1 77 ? -0.992 -15.312 0.337 1 98.69 77 ASP A CA 1
ATOM 566 C C . ASP A 1 77 ? -1.137 -16.547 -0.547 1 98.69 77 ASP A C 1
ATOM 568 O O . ASP A 1 77 ? -0.297 -16.797 -1.414 1 98.69 77 ASP A O 1
ATOM 572 N N . ALA A 1 78 ? -2.297 -17.219 -0.398 1 98.88 78 ALA A N 1
ATOM 573 C CA . ALA A 1 78 ? -2.518 -18.484 -1.088 1 98.88 78 ALA A CA 1
ATOM 574 C C . ALA A 1 78 ? -2.814 -18.266 -2.568 1 98.88 78 ALA A C 1
ATOM 576 O O . ALA A 1 78 ? -3.459 -17.281 -2.936 1 98.88 78 ALA A O 1
ATOM 577 N N . ILE A 1 79 ? -2.414 -19.25 -3.338 1 98.88 79 ILE A N 1
ATOM 578 C CA . ILE A 1 79 ? -2.869 -19.406 -4.715 1 98.88 79 ILE A CA 1
ATOM 579 C C . ILE A 1 79 ? -3.943 -20.5 -4.773 1 98.88 79 ILE A C 1
ATOM 581 O O . ILE A 1 79 ? -3.885 -21.484 -4.035 1 98.88 79 ILE A O 1
ATOM 585 N N . ASP A 1 80 ? -4.844 -20.328 -5.652 1 98.88 80 ASP A N 1
ATOM 586 C CA . ASP A 1 80 ? -6.066 -21.125 -5.586 1 98.88 80 ASP A CA 1
ATOM 587 C C . ASP A 1 80 ? -5.777 -22.609 -5.848 1 98.88 80 ASP A C 1
ATOM 589 O O . ASP A 1 80 ? -6.402 -23.484 -5.242 1 98.88 80 ASP A O 1
ATOM 593 N N . CYS A 1 81 ? -4.848 -22.906 -6.723 1 98.5 81 CYS A N 1
ATOM 594 C CA . CYS A 1 81 ? -4.59 -24.312 -7.035 1 98.5 81 CYS A CA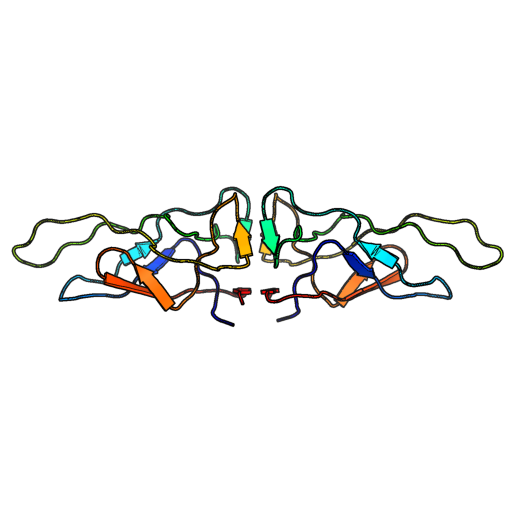 1
ATOM 595 C C . CYS A 1 81 ? -3.533 -24.891 -6.102 1 98.5 81 CYS A C 1
ATOM 597 O O . CYS A 1 81 ? -3.316 -26.109 -6.082 1 98.5 81 CYS A O 1
ATOM 599 N N . GLY A 1 82 ? -2.754 -24 -5.445 1 98.69 82 GLY A N 1
ATOM 600 C CA . GLY A 1 82 ? -1.682 -24.422 -4.555 1 98.69 82 GLY A CA 1
ATOM 601 C C . GLY A 1 82 ? -0.482 -23.484 -4.59 1 98.69 82 GLY A C 1
ATOM 602 O O . GLY A 1 82 ? -0.24 -22.812 -5.598 1 98.69 82 GLY A O 1
ATOM 603 N N . GLY A 1 83 ? 0.271 -23.438 -3.443 1 98.56 83 GLY A N 1
ATOM 604 C CA . GLY A 1 83 ? 1.408 -22.547 -3.299 1 98.56 83 GLY A CA 1
ATOM 605 C C . GLY A 1 83 ? 1.035 -21.188 -2.729 1 98.56 83 GLY A C 1
ATOM 606 O O . GLY A 1 83 ? -0.097 -20.984 -2.283 1 98.56 83 GLY A O 1
ATOM 607 N N . VAL A 1 84 ? 2.057 -20.375 -2.707 1 98.88 84 VAL A N 1
ATOM 608 C CA . VAL A 1 84 ? 1.843 -19.047 -2.145 1 98.88 84 VAL A CA 1
ATOM 609 C C . VAL A 1 84 ? 2.559 -18 -2.998 1 98.88 84 VAL A C 1
ATOM 611 O O . VAL A 1 84 ? 3.449 -18.328 -3.783 1 98.88 84 VAL A O 1
ATOM 614 N N . VAL A 1 85 ? 2.166 -16.797 -2.805 1 98.75 85 VAL A N 1
ATOM 615 C CA . VAL A 1 85 ? 2.783 -15.633 -3.441 1 98.75 85 VAL A CA 1
ATOM 616 C C . VAL A 1 85 ? 4.109 -15.312 -2.758 1 98.75 85 VAL A C 1
ATOM 618 O O . VAL A 1 85 ? 4.215 -15.383 -1.53 1 98.75 85 VAL A O 1
ATOM 621 N N . ILE A 1 86 ? 5.094 -14.945 -3.562 1 98.44 86 ILE A N 1
ATOM 622 C CA . ILE A 1 86 ? 6.316 -14.32 -3.062 1 98.44 86 ILE A CA 1
ATOM 623 C C . ILE A 1 86 ? 6.465 -12.922 -3.66 1 98.44 86 ILE A C 1
ATOM 625 O O . ILE A 1 86 ? 6.805 -12.773 -4.836 1 98.44 86 ILE A O 1
ATOM 629 N N . GLY A 1 87 ? 6.145 -12 -2.814 1 95.75 87 GLY A N 1
ATOM 630 C CA . GLY A 1 87 ? 6.207 -10.617 -3.266 1 95.75 87 GLY A CA 1
ATOM 631 C C . GLY A 1 87 ? 7.621 -10.078 -3.334 1 95.75 87 GLY A C 1
ATOM 632 O O . GLY A 1 87 ? 8.492 -10.492 -2.566 1 95.75 87 GLY A O 1
ATOM 633 N N . GLY A 1 88 ? 7.727 -9.172 -4.25 1 87.31 88 GLY A N 1
ATOM 634 C CA . GLY A 1 88 ? 8.969 -8.438 -4.43 1 87.31 88 GLY A CA 1
ATOM 635 C C . GLY A 1 88 ? 8.766 -6.934 -4.441 1 87.31 88 GLY A C 1
ATOM 636 O O . GLY A 1 88 ? 7.656 -6.449 -4.664 1 87.31 88 GLY A O 1
ATOM 637 N N . GLY A 1 89 ? 9.312 -6.258 -3.438 1 82.94 89 GLY A N 1
ATOM 638 C CA . GLY A 1 89 ? 9.25 -4.809 -3.559 1 82.94 89 GLY A CA 1
ATOM 639 C C . GLY A 1 89 ? 9.523 -4.086 -2.254 1 82.94 89 GLY A C 1
ATOM 640 O O . GLY A 1 89 ? 10.203 -4.621 -1.375 1 82.94 89 GLY A O 1
ATOM 641 N N . THR A 1 90 ? 9.055 -2.803 -2.338 1 91.75 90 THR A N 1
ATOM 642 C CA . THR A 1 90 ? 9.469 -1.911 -1.261 1 91.75 90 THR A CA 1
ATOM 643 C C . THR A 1 90 ? 8.273 -1.482 -0.422 1 91.75 90 THR A C 1
ATOM 645 O O . THR A 1 90 ? 8.281 -0.405 0.178 1 91.75 90 THR A O 1
ATOM 648 N N . VAL A 1 91 ? 7.172 -2.246 -0.535 1 97.19 91 VAL A N 1
ATOM 649 C CA . VAL A 1 91 ? 5.965 -1.952 0.23 1 97.19 91 VAL A CA 1
ATOM 650 C C . VAL A 1 91 ? 5.625 -3.137 1.132 1 97.19 91 VAL A C 1
ATOM 652 O O . VAL A 1 91 ? 5.602 -4.285 0.679 1 97.19 91 VAL A O 1
ATOM 655 N N . ASN A 1 92 ? 5.391 -2.879 2.385 1 96.88 92 ASN A N 1
ATOM 656 C CA . ASN A 1 92 ? 4.867 -3.869 3.322 1 96.88 92 ASN A CA 1
ATOM 657 C C . ASN A 1 92 ? 3.412 -3.59 3.682 1 96.88 92 ASN A C 1
ATOM 659 O O . ASN A 1 92 ? 3.035 -2.439 3.906 1 96.88 92 ASN A O 1
ATOM 663 N N . ILE A 1 93 ? 2.697 -4.59 3.674 1 95.88 93 ILE A N 1
ATOM 664 C CA . ILE A 1 93 ? 1.272 -4.453 3.951 1 95.88 93 ILE A CA 1
ATOM 665 C C . ILE A 1 93 ? 0.903 -5.289 5.176 1 95.88 93 ILE A C 1
ATOM 667 O O . ILE A 1 9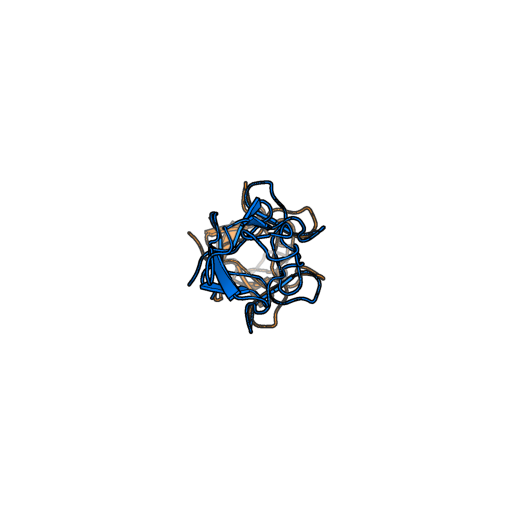3 ? 1.116 -6.504 5.195 1 95.88 93 ILE A O 1
ATOM 671 N N . GLY A 1 94 ? 0.367 -4.559 6.141 1 84.81 94 GLY A N 1
ATOM 672 C CA . GLY A 1 94 ? -0.089 -5.258 7.332 1 84.81 94 GLY A CA 1
ATOM 673 C C . GLY A 1 94 ? -1.6 -5.289 7.461 1 84.81 94 GLY A C 1
ATOM 674 O O . GLY A 1 94 ? -2.307 -4.582 6.742 1 84.81 94 GLY A O 1
ATOM 675 N N . MET B 1 1 ? 11.234 1.362 6.113 1 85.56 1 MET B N 1
ATOM 676 C CA . MET B 1 1 ? 10.367 2.121 5.223 1 85.56 1 MET B CA 1
ATOM 677 C C . MET B 1 1 ? 9.312 2.885 6.016 1 85.56 1 MET B C 1
ATOM 679 O O . MET B 1 1 ? 8.734 2.354 6.969 1 85.56 1 MET B O 1
ATOM 683 N N . PRO B 1 2 ? 9.102 4.188 5.715 1 95.12 2 PRO B N 1
ATOM 684 C CA . PRO B 1 2 ? 8.156 4.965 6.523 1 95.12 2 PRO B CA 1
ATOM 685 C C . PRO B 1 2 ? 6.711 4.5 6.352 1 95.12 2 PRO B C 1
ATOM 687 O O . PRO B 1 2 ? 6.379 3.859 5.352 1 95.12 2 PRO B O 1
ATOM 690 N N . LEU B 1 3 ? 5.922 4.793 7.273 1 97.38 3 LEU B N 1
ATOM 691 C CA . LEU B 1 3 ? 4.5 4.48 7.223 1 97.38 3 LEU B CA 1
ATOM 692 C C . LEU B 1 3 ? 3.799 5.316 6.156 1 97.38 3 LEU B C 1
ATOM 694 O O . LEU B 1 3 ? 4.074 6.508 6.016 1 97.38 3 LEU B O 1
ATOM 698 N N . ALA B 1 4 ? 2.941 4.66 5.512 1 98.25 4 ALA B N 1
ATOM 699 C CA . ALA B 1 4 ? 2.045 5.375 4.605 1 98.25 4 ALA B CA 1
ATOM 700 C C . ALA B 1 4 ? 1.104 6.293 5.379 1 98.25 4 ALA B C 1
ATOM 702 O O . ALA B 1 4 ? 0.728 5.996 6.516 1 98.25 4 ALA B O 1
ATOM 703 N N . ALA B 1 5 ? 0.781 7.348 4.719 1 98.56 5 ALA B N 1
ATOM 704 C CA . ALA B 1 5 ? -0.217 8.25 5.289 1 98.56 5 ALA B CA 1
ATOM 705 C C . ALA B 1 5 ? -1.6 7.98 4.699 1 98.56 5 ALA B C 1
ATOM 707 O O . ALA B 1 5 ? -1.717 7.484 3.576 1 98.56 5 ALA B O 1
ATOM 708 N N . LYS B 1 6 ? -2.609 8.305 5.449 1 98.75 6 LYS B N 1
ATOM 709 C CA . LYS B 1 6 ? -4.004 8.195 5.027 1 98.75 6 LYS B CA 1
ATOM 710 C C . LYS B 1 6 ? -4.828 9.367 5.543 1 98.75 6 LYS B C 1
ATOM 712 O O . LYS B 1 6 ? -4.336 10.188 6.316 1 98.75 6 LYS B O 1
ATOM 717 N N . LEU B 1 7 ? -6.059 9.43 5.027 1 98.81 7 LEU B N 1
ATOM 718 C CA . LEU B 1 7 ? -7.02 10.414 5.504 1 98.81 7 LEU B CA 1
ATOM 719 C C . LEU B 1 7 ? -7.023 10.484 7.027 1 98.81 7 LEU B C 1
ATOM 721 O O . LEU B 1 7 ? -6.961 9.453 7.699 1 98.81 7 LEU B O 1
ATOM 725 N N . THR B 1 8 ? -7.047 11.719 7.594 1 98.69 8 THR B N 1
ATOM 726 C CA . THR B 1 8 ? -7.164 12.094 9 1 98.69 8 THR B CA 1
ATOM 727 C C . THR B 1 8 ? -5.812 11.992 9.703 1 98.69 8 THR B C 1
ATOM 729 O O . THR B 1 8 ? -5.684 12.375 10.867 1 98.69 8 THR B O 1
ATOM 732 N N . ASP B 1 9 ? -4.797 11.445 9.102 1 98.81 9 ASP B N 1
ATOM 733 C CA . ASP B 1 9 ? -3.457 11.547 9.68 1 98.81 9 ASP B CA 1
ATOM 734 C C . ASP B 1 9 ? -3.016 13 9.797 1 98.81 9 ASP B C 1
ATOM 736 O O . ASP B 1 9 ? -3.57 13.883 9.133 1 98.81 9 ASP B O 1
ATOM 740 N N . LYS B 1 10 ? -1.979 13.25 10.555 1 98.31 10 LYS B N 1
ATOM 741 C CA . LYS B 1 10 ? -1.637 14.609 10.961 1 98.31 10 LYS B CA 1
ATOM 742 C C . LYS B 1 10 ? -0.521 15.18 10.094 1 98.31 10 LYS B C 1
ATOM 744 O O . LYS B 1 10 ? 0.361 14.445 9.641 1 98.31 10 LYS B O 1
ATOM 749 N N . GLY B 1 11 ? -0.592 16.438 9.844 1 98.69 11 GLY B N 1
ATOM 750 C CA . GLY B 1 11 ? 0.56 17.266 9.555 1 98.69 11 GLY B CA 1
ATOM 751 C C . GLY B 1 11 ? 1.034 18.078 10.75 1 98.69 11 GLY B C 1
ATOM 752 O O . GLY B 1 11 ? 0.25 18.797 11.375 1 98.69 11 GLY B O 1
ATOM 753 N N . THR B 1 12 ? 2.281 18.109 11.023 1 98.81 12 THR B N 1
ATOM 754 C CA . THR B 1 12 ? 2.807 18.672 12.266 1 98.81 12 THR B CA 1
ATOM 755 C C . THR B 1 12 ? 2.773 20.188 12.242 1 98.81 12 THR B C 1
ATOM 757 O O . THR B 1 12 ? 2.588 20.797 11.18 1 98.81 12 THR B O 1
ATOM 760 N N . GLN B 1 13 ? 2.908 20.75 13.43 1 97.56 13 GLN B N 1
ATOM 761 C CA . GLN B 1 13 ? 2.988 22.203 13.562 1 97.56 13 GLN B CA 1
ATOM 762 C C . GLN B 1 13 ? 4.25 22.75 12.898 1 97.56 13 GLN B C 1
ATOM 764 O O . GLN B 1 13 ? 5.215 22.016 12.688 1 97.56 13 GLN B O 1
ATOM 769 N N . HIS B 1 14 ? 4.16 24.016 12.617 1 97.94 14 HIS B N 1
ATOM 770 C CA . HIS B 1 14 ? 5.328 24.75 12.141 1 97.94 14 HIS B CA 1
ATOM 771 C C . HIS B 1 14 ? 5.207 26.234 12.453 1 97.94 14 HIS B C 1
ATOM 773 O O . HIS B 1 14 ? 4.133 26.828 12.305 1 97.94 14 HIS B O 1
ATOM 779 N N . ASP B 1 15 ? 6.273 26.828 13.023 1 97.19 15 ASP B N 1
ATOM 780 C CA . ASP B 1 15 ? 6.414 28.266 13.203 1 97.19 15 ASP B CA 1
ATOM 781 C C . ASP B 1 15 ? 5.207 28.844 13.938 1 97.19 15 ASP B C 1
ATOM 783 O O . ASP B 1 15 ? 4.648 29.859 13.516 1 97.19 15 ASP B O 1
ATOM 787 N N . GLY B 1 16 ? 4.715 28.125 14.82 1 97.06 16 GLY B N 1
ATOM 788 C CA . GLY B 1 16 ? 3.623 28.609 15.641 1 97.06 16 GLY B CA 1
ATOM 789 C C . GLY B 1 16 ? 2.256 28.203 15.133 1 97.06 16 GLY B C 1
ATOM 790 O O . GLY B 1 16 ? 1.245 28.422 15.805 1 97.06 16 GLY B O 1
ATOM 791 N N . TYR B 1 17 ? 2.189 27.734 13.891 1 97.75 17 TYR B N 1
ATOM 792 C CA . TYR B 1 17 ? 0.937 27.203 13.367 1 97.75 17 TYR B CA 1
ATOM 793 C C . TYR B 1 17 ? 0.669 25.797 13.898 1 97.75 17 TYR B C 1
ATOM 795 O O . TYR B 1 17 ? 1.577 24.969 13.961 1 97.75 17 TYR B O 1
ATOM 803 N N . TYR B 1 18 ? -0.527 25.516 14.227 1 96.56 18 TYR B N 1
ATOM 804 C CA . TYR B 1 18 ? -0.891 24.266 14.883 1 96.56 18 TYR B CA 1
ATOM 805 C C . TYR B 1 18 ? -0.971 23.125 13.867 1 96.56 18 TYR B C 1
ATOM 807 O O . TYR B 1 18 ? -1.12 23.359 12.664 1 96.56 18 TYR B O 1
ATOM 815 N N . GLU B 1 19 ? -0.885 21.906 14.391 1 98 19 GLU B N 1
ATOM 816 C CA . GLU B 1 19 ? -1.061 20.734 13.547 1 98 19 GLU B CA 1
ATOM 817 C C . GLU B 1 19 ? -2.498 20.625 13.039 1 98 19 GLU B C 1
ATOM 819 O O . GLU B 1 19 ? -3.43 21.094 13.703 1 98 19 GLU B O 1
ATOM 824 N N . THR B 1 20 ? -2.658 20.016 11.883 1 98.69 20 THR B N 1
ATOM 825 C CA . THR B 1 20 ? -3.982 19.703 11.359 1 98.69 20 THR B CA 1
ATOM 826 C C . THR B 1 20 ? -3.971 18.375 10.625 1 98.69 20 THR B C 1
ATOM 828 O O . THR B 1 20 ? -2.947 17.688 10.586 1 98.69 20 THR B O 1
ATOM 831 N N . VAL B 1 21 ? -5.172 17.984 10.031 1 98.88 21 VAL B N 1
ATOM 832 C CA . VAL B 1 21 ? -5.289 16.625 9.508 1 98.88 21 VAL B CA 1
ATOM 833 C C . VAL B 1 21 ? -5.473 16.656 7.992 1 98.88 21 VAL B C 1
ATOM 835 O O . VAL B 1 21 ? -5.945 17.656 7.445 1 98.88 21 VAL B O 1
ATOM 838 N N . ILE B 1 22 ? -5.059 15.594 7.387 1 98.88 22 ILE B N 1
ATOM 839 C CA . ILE B 1 22 ? -5.289 15.375 5.965 1 98.88 22 ILE B CA 1
ATOM 840 C C . ILE B 1 22 ? -6.785 15.219 5.703 1 98.88 22 ILE B C 1
ATOM 842 O O . ILE B 1 22 ? -7.469 14.461 6.402 1 98.88 22 ILE B O 1
ATOM 846 N N . THR B 1 23 ? -7.266 15.859 4.574 1 98.94 23 THR B N 1
ATOM 847 C CA . THR B 1 23 ? -8.719 15.922 4.441 1 98.94 23 THR B CA 1
ATOM 848 C C . THR B 1 23 ? -9.172 15.289 3.129 1 98.94 23 THR B C 1
ATOM 850 O O . THR B 1 23 ? -10.359 15.273 2.822 1 98.94 23 THR B O 1
ATOM 853 N N . ALA B 1 24 ? -8.281 14.773 2.336 1 98.88 24 ALA B N 1
ATOM 854 C CA . ALA B 1 24 ? -8.617 14.047 1.113 1 98.88 24 ALA B CA 1
ATOM 855 C C . ALA B 1 24 ? -7.621 12.922 0.851 1 98.88 24 ALA B C 1
ATOM 857 O O . ALA B 1 24 ? -6.535 12.891 1.437 1 98.88 24 ALA B O 1
ATOM 858 N N . GLY B 1 25 ? -7.988 12 -0.023 1 98.81 25 GLY B N 1
ATOM 859 C CA . GLY B 1 25 ? -7.164 10.859 -0.383 1 98.81 25 GLY B CA 1
ATOM 860 C C . GLY B 1 25 ? -7.668 10.117 -1.605 1 98.81 25 GLY B C 1
ATOM 861 O O . GLY B 1 25 ? -8.461 10.656 -2.381 1 98.81 25 GLY B O 1
ATOM 862 N N . SER B 1 26 ? -7.172 9.008 -1.786 1 98.88 26 SER B N 1
ATOM 863 C CA . SER B 1 26 ? -7.422 8.188 -2.965 1 98.88 26 SER B CA 1
ATOM 864 C C . SER B 1 26 ? -8.875 7.707 -3.006 1 98.88 26 SER B C 1
ATOM 866 O O . SER B 1 26 ? -9.445 7.371 -1.971 1 98.88 26 SER B O 1
ATOM 868 N N . SER B 1 27 ? -9.438 7.602 -4.215 1 98.62 27 SER B N 1
ATOM 869 C CA . SER B 1 27 ? -10.758 7.004 -4.371 1 98.62 27 SER B CA 1
ATOM 870 C C . SER B 1 27 ? -10.664 5.504 -4.613 1 98.62 27 SER B C 1
ATOM 872 O O . SER B 1 27 ? -11.672 4.793 -4.574 1 98.62 27 SER B O 1
ATOM 874 N N . THR B 1 28 ? -9.43 4.938 -4.734 1 98.75 28 THR B N 1
ATOM 875 C CA . THR B 1 28 ? -9.32 3.549 -5.172 1 98.75 28 THR B CA 1
ATOM 876 C C . THR B 1 28 ? -8.484 2.734 -4.191 1 98.75 28 THR B C 1
ATOM 878 O O . THR B 1 28 ? -8.43 1.506 -4.289 1 98.75 28 THR B O 1
ATOM 881 N N . VAL B 1 29 ? -7.766 3.342 -3.355 1 98.81 29 VAL B N 1
ATOM 882 C CA . VAL B 1 29 ? -6.906 2.66 -2.393 1 98.81 29 VAL B CA 1
ATOM 883 C C . VAL B 1 29 ? -7.355 2.996 -0.973 1 98.81 29 VAL B C 1
ATOM 885 O O . VAL B 1 29 ? -7.391 4.168 -0.587 1 98.81 29 VAL B O 1
ATOM 888 N N . PHE B 1 30 ? -7.656 2.016 -0.165 1 98.69 30 PHE B N 1
ATOM 889 C CA . PHE B 1 30 ? -8.062 2.186 1.227 1 98.69 30 PHE B CA 1
ATOM 890 C C . PHE B 1 30 ? -7.137 1.408 2.156 1 98.69 30 PHE B C 1
ATOM 892 O O . PHE B 1 30 ? -6.879 0.222 1.937 1 98.69 30 PHE B O 1
ATOM 899 N N . ILE B 1 31 ? -6.582 2.08 3.105 1 98.31 31 ILE B N 1
ATOM 900 C CA . ILE B 1 31 ? -5.727 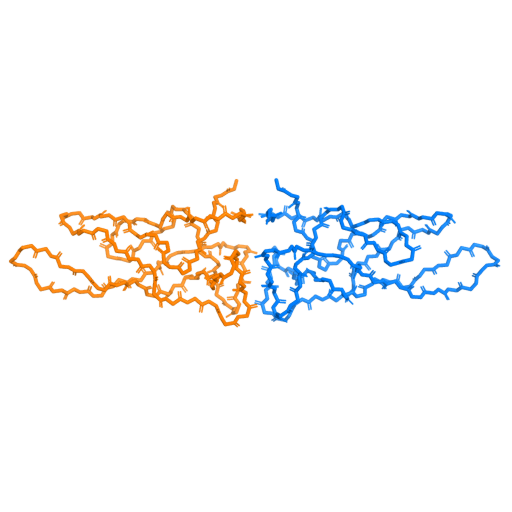1.526 4.148 1 98.31 31 ILE B CA 1
ATOM 901 C C . ILE B 1 31 ? -6.441 1.608 5.496 1 98.31 31 ILE B C 1
ATOM 903 O O . ILE B 1 31 ? -6.727 2.703 5.992 1 98.31 31 ILE B O 1
ATOM 907 N N . ASP B 1 32 ? -6.691 0.447 6.031 1 97.5 32 ASP B N 1
ATOM 908 C CA . ASP B 1 32 ? -7.371 0.394 7.324 1 97.5 32 ASP B CA 1
ATOM 909 C C . ASP B 1 32 ? -8.703 1.145 7.273 1 97.5 32 ASP B C 1
ATOM 911 O O . ASP B 1 32 ? -9.023 1.904 8.188 1 97.5 32 ASP B O 1
ATOM 915 N N . GLY B 1 33 ? -9.305 1.049 6.16 1 97.88 33 GLY B N 1
ATOM 916 C CA . GLY B 1 33 ? -10.656 1.571 6.035 1 97.88 33 GLY B CA 1
ATOM 917 C C . GLY B 1 33 ? -10.695 3.027 5.609 1 97.88 33 GLY B C 1
ATOM 918 O O . GLY B 1 33 ? -11.773 3.594 5.418 1 97.88 33 GLY B O 1
ATOM 919 N N . LEU B 1 34 ? -9.539 3.67 5.426 1 98.62 34 LEU B N 1
ATOM 920 C CA . LEU B 1 34 ? -9.484 5.086 5.07 1 98.62 34 LEU B CA 1
ATOM 921 C C . LEU B 1 34 ? -8.727 5.289 3.762 1 98.62 34 LEU B C 1
ATOM 923 O O . LEU B 1 34 ? -7.801 4.539 3.455 1 98.62 34 LEU B O 1
ATOM 927 N N . PRO B 1 35 ? -9.055 6.297 3.039 1 98.81 35 PRO B N 1
ATOM 928 C CA . PRO B 1 35 ? -8.352 6.582 1.789 1 98.81 35 PRO B CA 1
ATOM 929 C C . PRO B 1 35 ? -6.867 6.879 2.004 1 98.81 35 PRO B C 1
ATOM 931 O O . PRO B 1 35 ? -6.512 7.621 2.922 1 98.81 35 PRO B O 1
ATOM 934 N N . ALA B 1 36 ? -6.078 6.289 1.136 1 98.81 36 ALA B N 1
ATOM 935 C CA . ALA B 1 36 ? -4.648 6.59 1.156 1 98.81 36 ALA B CA 1
ATOM 936 C C . ALA B 1 36 ? -4.387 8.031 0.74 1 98.81 36 ALA B C 1
ATOM 938 O O . ALA B 1 36 ? -5.023 8.547 -0.185 1 98.81 36 ALA B O 1
ATOM 939 N N . ALA B 1 37 ? -3.408 8.664 1.401 1 98.88 37 ALA B N 1
ATOM 940 C CA . ALA B 1 37 ? -3.041 10.031 1.059 1 98.88 37 ALA B CA 1
ATOM 941 C C . ALA B 1 37 ? -1.928 10.055 0.016 1 98.88 37 ALA B C 1
ATOM 943 O O . ALA B 1 37 ? -1.093 9.148 -0.033 1 98.88 37 ALA B O 1
ATOM 944 N N . ARG B 1 38 ? -1.864 11.148 -0.757 1 98.88 38 ARG B N 1
ATOM 945 C CA . ARG B 1 38 ? -0.903 11.328 -1.84 1 98.88 38 ARG B CA 1
ATOM 946 C C . ARG B 1 38 ? -0.351 12.75 -1.852 1 98.88 38 ARG B C 1
ATOM 948 O O . ARG B 1 38 ? -0.882 13.633 -1.175 1 98.88 38 ARG B O 1
ATOM 955 N N . GLN B 1 39 ? 0.737 12.82 -2.52 1 98.94 39 GLN B N 1
ATOM 956 C CA . GLN B 1 39 ? 1.217 14.172 -2.793 1 98.94 39 GLN B CA 1
ATOM 957 C C . GLN B 1 39 ? 0.114 15.031 -3.396 1 98.94 39 GLN B C 1
ATOM 959 O O . GLN B 1 39 ? -0.592 14.602 -4.309 1 98.94 39 GLN B O 1
ATOM 964 N N . GLY B 1 40 ? 0.037 16.25 -2.863 1 98.94 40 GLY B N 1
ATOM 965 C CA . GLY B 1 40 ? -0.948 17.188 -3.379 1 98.94 40 GLY B CA 1
ATOM 966 C C . GLY B 1 40 ? -2.24 17.203 -2.584 1 98.94 40 GLY B C 1
ATOM 967 O O . GLY B 1 40 ? -3.027 18.141 -2.676 1 98.94 40 GLY B O 1
ATOM 968 N N . ASP B 1 41 ? -2.502 16.172 -1.832 1 98.94 41 ASP B N 1
ATOM 969 C CA . ASP B 1 41 ? -3.715 16.141 -1.021 1 98.94 41 ASP B CA 1
ATOM 970 C C . ASP B 1 41 ? -3.686 17.219 0.058 1 98.94 41 ASP B C 1
ATOM 972 O O . ASP B 1 41 ? -2.641 17.484 0.658 1 98.94 41 ASP B O 1
ATOM 976 N N . PRO B 1 42 ? -4.828 17.828 0.325 1 98.94 42 PRO B N 1
ATOM 977 C CA . PRO B 1 42 ? -4.891 18.953 1.263 1 98.94 42 PRO B CA 1
ATOM 978 C C . PRO B 1 42 ? -4.984 18.5 2.719 1 98.94 42 PRO B C 1
ATOM 980 O O . PRO B 1 42 ? -5.348 17.359 2.992 1 98.94 42 PRO B O 1
ATOM 983 N N . LEU B 1 43 ? -4.594 19.438 3.588 1 98.88 43 LEU B N 1
ATOM 984 C CA . LEU B 1 43 ? -4.922 19.359 5.008 1 98.88 43 LEU B CA 1
ATOM 985 C C . LEU B 1 43 ? -5.895 20.484 5.391 1 98.88 43 LEU B C 1
ATOM 987 O O . LEU B 1 43 ? -6.082 21.438 4.629 1 98.88 43 LEU B O 1
ATOM 991 N N . THR B 1 44 ? -6.418 20.375 6.535 1 98.69 44 THR B N 1
ATOM 992 C CA . THR B 1 44 ? -7.207 21.484 7.062 1 98.69 44 THR B CA 1
ATOM 993 C C . THR B 1 44 ? -6.375 22.75 7.105 1 98.69 44 THR B C 1
ATOM 995 O O . THR B 1 44 ? -5.25 22.75 7.613 1 98.69 44 THR B O 1
ATOM 998 N N . PRO B 1 45 ? -6.992 23.859 6.551 1 98.19 45 PRO B N 1
ATOM 999 C CA . PRO B 1 45 ? -6.273 25.125 6.727 1 98.19 45 PRO B CA 1
ATOM 1000 C C . PRO B 1 45 ? -6.039 25.469 8.195 1 98.19 45 PRO B C 1
ATOM 1002 O O . PRO B 1 45 ? -6.789 25.016 9.062 1 98.19 45 PRO B O 1
ATOM 1005 N N . HIS B 1 46 ? -4.891 26.172 8.391 1 97.69 46 HIS B N 1
ATOM 1006 C CA . HIS B 1 46 ? -4.652 26.516 9.789 1 97.69 46 HIS B CA 1
ATOM 1007 C C . HIS B 1 46 ? -4.219 27.969 9.945 1 97.69 46 HIS B C 1
ATOM 1009 O O . HIS B 1 46 ? -3.922 28.641 8.953 1 97.69 46 HIS B O 1
ATOM 1015 N N . ALA B 1 47 ? -4.336 28.484 11.18 1 95.44 47 ALA B N 1
ATOM 1016 C CA . ALA B 1 47 ? -4.02 29.859 11.562 1 95.44 47 ALA B CA 1
ATOM 1017 C C . ALA B 1 47 ? -3.199 29.891 12.852 1 95.44 47 ALA B C 1
ATOM 1019 O O . ALA B 1 47 ? -3.055 28.875 13.531 1 95.44 47 ALA B O 1
ATOM 1020 N N . LYS B 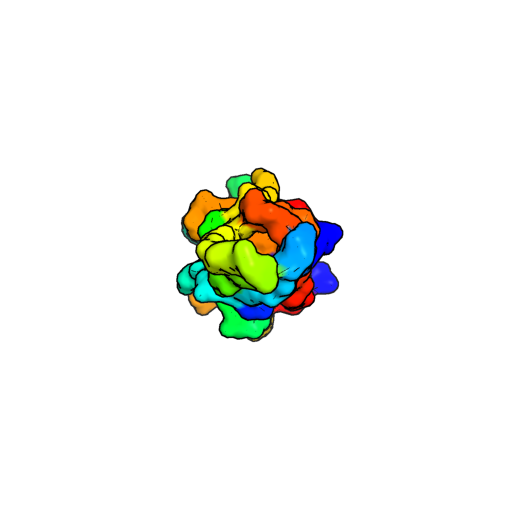1 48 ? -2.572 30.984 13.031 1 95.38 48 LYS B N 1
ATOM 1021 C CA . LYS B 1 48 ? -1.989 31.328 14.328 1 95.38 48 LYS B CA 1
ATOM 1022 C C . LYS B 1 48 ? -2.375 32.75 14.758 1 95.38 48 LYS B C 1
ATOM 1024 O O . LYS B 1 48 ? -2.828 33.531 13.938 1 95.38 48 LYS B O 1
ATOM 1029 N N . PRO B 1 49 ? -2.234 33.062 15.992 1 93.25 49 PRO B N 1
ATOM 1030 C CA . PRO B 1 49 ? -2.648 34.406 16.453 1 93.25 49 PRO B CA 1
ATOM 1031 C C . PRO B 1 49 ? -2.07 35.531 15.586 1 93.25 49 PRO B C 1
ATOM 1033 O O . PRO B 1 49 ? -0.886 35.5 15.242 1 93.25 49 PRO B O 1
ATOM 1036 N N . LYS B 1 50 ? -2.969 36.469 15.133 1 94.75 50 LYS B N 1
ATOM 1037 C CA . LYS B 1 50 ? -2.641 37.719 14.43 1 94.75 50 LYS B CA 1
ATOM 1038 C C . LYS B 1 50 ? -2.195 37.438 13 1 94.75 50 LYS B C 1
ATOM 1040 O O . LYS B 1 50 ? -1.567 38.281 12.359 1 94.75 50 LYS B O 1
ATOM 1045 N N . HIS B 1 51 ? -2.33 36.281 12.477 1 94.69 51 HIS B N 1
ATOM 1046 C CA . HIS B 1 51 ? -2.064 35.938 11.094 1 94.69 51 HIS B CA 1
ATOM 1047 C C . HIS B 1 51 ? -3.281 35.281 10.453 1 94.69 51 HIS B C 1
ATOM 1049 O O . HIS B 1 51 ? -3.967 34.469 11.086 1 94.69 51 HIS B O 1
ATOM 1055 N N . PRO B 1 52 ? -3.656 35.562 9.273 1 92.75 52 PRO B N 1
ATOM 1056 C CA . PRO B 1 52 ? -4.797 34.938 8.609 1 92.75 52 PRO B CA 1
ATOM 1057 C C . PRO B 1 52 ? -4.562 33.438 8.328 1 92.75 52 PRO B C 1
ATOM 1059 O O . PRO B 1 52 ? -3.412 33.031 8.195 1 92.75 52 PRO B O 1
ATOM 1062 N N . PRO B 1 53 ? -5.668 32.75 8.195 1 94.81 53 PRO B N 1
ATOM 1063 C CA . PRO B 1 53 ? -5.52 31.344 7.812 1 94.81 53 PRO B CA 1
ATOM 1064 C C . PRO B 1 53 ? -4.992 31.172 6.391 1 94.81 53 PRO B C 1
ATOM 1066 O O . PRO B 1 53 ? -5.219 32.031 5.535 1 94.81 53 PRO B O 1
ATOM 1069 N N . HIS B 1 54 ? -4.258 30.062 6.207 1 97.5 54 HIS B N 1
ATOM 1070 C CA . HIS B 1 54 ? -3.842 29.703 4.855 1 97.5 54 HIS B CA 1
ATOM 1071 C C . HIS B 1 54 ? -3.947 28.203 4.621 1 97.5 54 HIS B C 1
ATOM 1073 O O . HIS B 1 54 ? -3.975 27.422 5.578 1 97.5 54 HIS B O 1
ATOM 1079 N N . PRO B 1 55 ? -4.062 27.906 3.424 1 98.06 55 PRO B N 1
ATOM 1080 C CA . PRO B 1 55 ? -4.172 26.484 3.094 1 98.06 55 PRO B CA 1
ATOM 1081 C C . PRO B 1 55 ? -2.857 25.734 3.281 1 98.06 55 PRO B C 1
ATOM 1083 O O . PRO B 1 55 ? -1.804 26.359 3.436 1 98.06 55 PRO B O 1
ATOM 1086 N N . ARG B 1 56 ? -3.002 24.328 3.359 1 98.5 56 ARG B N 1
ATOM 1087 C CA . ARG B 1 56 ? -1.897 23.375 3.455 1 98.5 56 ARG B CA 1
ATOM 1088 C C . ARG B 1 56 ? -2.105 22.203 2.508 1 98.5 56 ARG B C 1
ATOM 1090 O O . ARG B 1 56 ? -3.236 21.766 2.297 1 98.5 56 ARG B O 1
ATOM 1097 N N . LYS B 1 57 ? -0.963 21.672 2.01 1 98.94 57 LYS B N 1
ATOM 1098 C CA . LYS B 1 57 ? -1.058 20.438 1.248 1 98.94 57 LYS B CA 1
ATOM 1099 C C . LYS B 1 57 ? 0.234 19.625 1.348 1 98.94 57 LYS B C 1
ATOM 1101 O O . LYS B 1 57 ? 1.296 20.172 1.64 1 98.94 57 LYS B O 1
ATOM 1106 N N . ILE B 1 58 ? 0.181 18.328 1.103 1 98.94 58 ILE B N 1
ATOM 1107 C CA . ILE B 1 58 ? 1.352 17.453 1.082 1 98.94 58 ILE B CA 1
ATOM 1108 C C . ILE B 1 58 ? 2.227 17.797 -0.122 1 98.94 58 ILE B C 1
ATOM 1110 O O . ILE B 1 58 ? 1.769 17.734 -1.266 1 98.94 58 ILE B O 1
ATOM 1114 N N . ALA B 1 59 ? 3.486 18.047 0.181 1 98.94 59 ALA B N 1
ATOM 1115 C CA . ALA B 1 59 ? 4.324 18.609 -0.875 1 98.94 59 ALA B CA 1
ATOM 1116 C C . ALA B 1 59 ? 5.18 17.531 -1.533 1 98.94 59 ALA B C 1
ATOM 1118 O O . ALA B 1 59 ? 5.695 17.734 -2.637 1 98.94 59 ALA B O 1
ATOM 1119 N N . ARG B 1 60 ? 5.359 16.422 -0.82 1 98.62 60 ARG B N 1
ATOM 1120 C CA . ARG B 1 60 ? 6.223 15.367 -1.335 1 98.62 60 ARG B CA 1
ATOM 1121 C C . ARG B 1 60 ? 5.625 13.992 -1.061 1 98.62 60 ARG B C 1
ATOM 1123 O O . ARG B 1 60 ? 4.773 13.844 -0.182 1 98.62 60 ARG B O 1
ATOM 1130 N N . GLY B 1 61 ? 6.098 13.008 -1.861 1 98.19 61 GLY B N 1
ATOM 1131 C CA . GLY B 1 61 ? 5.699 11.617 -1.712 1 98.19 61 GLY B CA 1
ATOM 1132 C C . GLY B 1 61 ? 6.73 10.633 -2.244 1 98.19 61 GLY B C 1
ATOM 1133 O O . GLY B 1 61 ? 7.875 11.016 -2.504 1 98.19 61 GLY B O 1
ATOM 1134 N N . SER B 1 62 ? 6.312 9.445 -2.33 1 98.44 62 SER B N 1
ATOM 1135 C CA . SER B 1 62 ? 7.195 8.359 -2.748 1 98.44 62 SER B CA 1
ATOM 1136 C C . SER B 1 62 ? 7.703 8.578 -4.168 1 98.44 62 SER B C 1
ATOM 1138 O O . SER B 1 62 ? 6.953 9.016 -5.043 1 98.44 62 SER B O 1
ATOM 1140 N N . SER B 1 63 ? 8.969 8.195 -4.395 1 97.69 63 SER B N 1
ATOM 1141 C CA . SER B 1 63 ? 9.508 8.266 -5.75 1 97.69 63 SER B CA 1
ATOM 1142 C C . SER B 1 63 ? 9.234 6.977 -6.52 1 97.69 63 SER B C 1
ATOM 1144 O O . SER B 1 63 ? 9.406 6.93 -7.738 1 97.69 63 SER B O 1
ATOM 1146 N N . THR B 1 64 ? 8.711 5.91 -5.863 1 97.25 64 THR B N 1
ATOM 1147 C CA . THR B 1 64 ? 8.641 4.617 -6.535 1 97.25 64 THR B CA 1
ATOM 1148 C C . THR B 1 64 ? 7.25 4.008 -6.391 1 97.25 64 THR B C 1
ATOM 1150 O O . THR B 1 64 ? 6.957 2.969 -6.988 1 97.25 64 THR B O 1
ATOM 1153 N N . VAL B 1 65 ? 6.414 4.539 -5.555 1 98.44 65 VAL B N 1
ATOM 1154 C CA . VAL B 1 65 ? 5.051 4.051 -5.352 1 98.44 65 VAL B CA 1
ATOM 1155 C C . VAL B 1 65 ? 4.051 5.141 -5.727 1 98.44 65 VAL B C 1
ATOM 1157 O O . VAL B 1 65 ? 4.051 6.223 -5.133 1 98.44 65 VAL B O 1
ATOM 1160 N N . PHE B 1 66 ? 3.189 4.867 -6.668 1 98.75 66 PHE B N 1
ATOM 1161 C CA . PHE B 1 66 ? 2.215 5.828 -7.168 1 98.75 66 PHE B CA 1
ATOM 1162 C C . PHE B 1 66 ? 0.796 5.293 -7.008 1 98.75 66 PHE B C 1
ATOM 1164 O O . PHE B 1 66 ? 0.535 4.117 -7.277 1 98.75 66 PHE B O 1
ATOM 1171 N N . ILE B 1 67 ? -0.039 6.086 -6.559 1 98.81 67 ILE B N 1
ATOM 1172 C CA . ILE B 1 67 ? -1.458 5.809 -6.367 1 98.81 67 ILE B CA 1
ATOM 1173 C C . ILE B 1 67 ? -2.295 6.816 -7.152 1 98.81 67 ILE B C 1
ATOM 1175 O O . ILE B 1 67 ? -2.23 8.023 -6.898 1 98.81 67 ILE B O 1
ATOM 1179 N N . ASP B 1 68 ? -3.107 6.348 -8.086 1 98.69 68 ASP B N 1
ATOM 1180 C CA . ASP B 1 68 ? -3.941 7.207 -8.922 1 98.69 68 ASP B CA 1
ATOM 1181 C C . ASP B 1 68 ? -3.096 8.234 -9.672 1 98.69 68 ASP B C 1
ATOM 1183 O O . ASP B 1 68 ? -3.479 9.398 -9.781 1 98.69 68 ASP B O 1
ATOM 1187 N N . GLY B 1 69 ? -1.926 7.828 -9.953 1 98.62 69 GLY B N 1
ATOM 1188 C CA . GLY B 1 69 ? -1.066 8.688 -10.758 1 98.62 69 GLY B CA 1
ATOM 1189 C C . GLY B 1 69 ? -0.27 9.68 -9.922 1 98.62 69 GLY B C 1
ATOM 1190 O O . GLY B 1 69 ? 0.508 10.461 -10.469 1 98.62 69 GLY B O 1
ATOM 1191 N N . LEU B 1 70 ? -0.39 9.656 -8.625 1 98.88 70 LEU B N 1
ATOM 1192 C CA . LEU B 1 70 ? 0.306 10.578 -7.746 1 98.88 70 LEU B CA 1
ATOM 1193 C C . LEU B 1 70 ? 1.225 9.836 -6.785 1 98.88 70 LEU B C 1
ATOM 1195 O O . LEU B 1 70 ? 0.92 8.711 -6.375 1 98.88 70 LEU B O 1
ATOM 1199 N N . PRO B 1 71 ? 2.33 10.438 -6.406 1 98.81 71 PRO B N 1
ATOM 1200 C CA . PRO B 1 71 ? 3.191 9.812 -5.402 1 98.81 71 PRO B CA 1
ATOM 1201 C C . PRO B 1 71 ? 2.469 9.562 -4.082 1 98.81 71 PRO B C 1
ATOM 1203 O O . PRO B 1 71 ? 1.76 10.438 -3.586 1 98.81 71 PRO B O 1
ATOM 1206 N N . ALA B 1 72 ? 2.727 8.375 -3.541 1 98.75 72 ALA B N 1
ATOM 1207 C CA . ALA B 1 72 ? 2.131 8.047 -2.248 1 98.75 72 ALA B CA 1
ATOM 1208 C C . ALA B 1 72 ? 2.756 8.875 -1.129 1 98.75 72 ALA B C 1
ATOM 1210 O O . ALA B 1 72 ? 3.977 9.047 -1.082 1 98.75 72 ALA B O 1
ATOM 1211 N N . ALA B 1 73 ? 1.939 9.344 -0.175 1 98.75 73 ALA B N 1
ATOM 1212 C CA . ALA B 1 73 ? 2.432 10.125 0.955 1 98.75 73 ALA B CA 1
ATOM 1213 C C . ALA B 1 73 ? 2.865 9.219 2.104 1 98.75 73 ALA B C 1
ATOM 1215 O O . ALA B 1 73 ? 2.232 8.195 2.367 1 98.75 73 ALA B O 1
ATOM 1216 N N . ARG B 1 74 ? 3.91 9.609 2.875 1 98.38 74 ARG B N 1
ATOM 1217 C CA . ARG B 1 74 ? 4.477 8.828 3.967 1 98.38 74 ARG B CA 1
ATOM 1218 C C . ARG B 1 74 ? 4.816 9.719 5.16 1 98.38 74 ARG B C 1
ATOM 1220 O O . ARG B 1 74 ? 4.902 10.938 5.023 1 98.38 74 ARG B O 1
ATOM 1227 N N . THR B 1 75 ? 4.957 9.07 6.199 1 98.62 75 THR B N 1
ATOM 1228 C CA . THR B 1 75 ? 5.52 9.773 7.352 1 98.62 75 THR B CA 1
ATOM 1229 C C . THR B 1 75 ? 6.824 10.469 6.977 1 98.62 75 THR B C 1
ATOM 1231 O O . THR B 1 75 ? 7.699 9.859 6.352 1 98.62 75 THR B O 1
ATOM 1234 N N . GLY B 1 76 ? 6.898 11.703 7.398 1 98.5 76 GLY B N 1
ATOM 1235 C CA . GLY B 1 76 ? 8.125 12.453 7.168 1 98.5 76 GLY B CA 1
ATOM 1236 C C . GLY B 1 76 ? 8.07 13.312 5.918 1 98.5 76 GLY B C 1
ATOM 1237 O O . GLY B 1 76 ? 8.891 14.219 5.746 1 98.5 76 GLY B O 1
ATOM 1238 N N . ASP B 1 77 ? 7.172 13.047 5.062 1 98.69 77 ASP B N 1
ATOM 1239 C CA . ASP B 1 77 ? 7.043 13.867 3.865 1 98.69 77 ASP B CA 1
ATOM 1240 C C . ASP B 1 77 ? 6.684 15.305 4.227 1 98.69 77 ASP B C 1
ATOM 1242 O O . ASP B 1 77 ? 5.887 15.547 5.137 1 98.69 77 ASP B O 1
ATOM 1246 N N . ALA B 1 78 ? 7.188 16.25 3.396 1 98.88 78 ALA B N 1
ATOM 1247 C CA . ALA B 1 78 ? 7.027 17.672 3.691 1 98.88 78 ALA B CA 1
ATOM 1248 C C . ALA B 1 78 ? 5.605 18.141 3.396 1 98.88 78 ALA B C 1
ATOM 1250 O O . ALA B 1 78 ? 4.977 17.656 2.447 1 98.88 78 ALA B O 1
ATOM 1251 N N . ILE B 1 79 ? 5.199 19.109 4.164 1 98.88 79 ILE B N 1
ATOM 1252 C CA . ILE B 1 79 ? 4.027 19.922 3.861 1 98.88 79 ILE B CA 1
ATOM 1253 C C . ILE B 1 79 ? 4.465 21.266 3.266 1 98.88 79 ILE B C 1
ATOM 1255 O O . ILE B 1 79 ? 5.5 21.812 3.652 1 98.88 79 ILE B O 1
ATOM 1259 N N . ASP B 1 80 ? 3.682 21.797 2.428 1 98.88 80 ASP B N 1
ATOM 1260 C CA . ASP B 1 80 ? 4.148 22.891 1.583 1 98.88 80 ASP B CA 1
ATOM 1261 C C . ASP B 1 80 ? 4.41 24.141 2.408 1 98.88 80 ASP B C 1
ATOM 1263 O O . ASP B 1 80 ? 5.352 24.891 2.127 1 98.88 80 ASP B O 1
ATOM 1267 N N . CYS B 1 81 ? 3.623 24.391 3.424 1 98.56 81 CYS B N 1
ATOM 1268 C CA . CYS B 1 81 ? 3.811 25.625 4.195 1 98.56 81 CYS B CA 1
ATOM 1269 C C . CYS B 1 81 ? 4.773 25.391 5.352 1 98.56 81 CYS B C 1
ATOM 1271 O O . CYS B 1 81 ? 5.215 26.344 6 1 98.56 81 CYS B O 1
ATOM 1273 N N . GLY B 1 82 ? 4.984 24.109 5.719 1 98.69 82 GLY B N 1
ATOM 1274 C CA . GLY B 1 82 ? 5.848 23.75 6.832 1 98.69 82 GLY B CA 1
ATOM 1275 C C . GLY B 1 82 ? 5.359 22.547 7.602 1 98.69 82 GLY B C 1
ATOM 1276 O O . GLY B 1 82 ? 4.16 22.25 7.629 1 98.69 82 GLY B O 1
ATOM 1277 N N . GLY B 1 83 ? 6.336 21.797 8.234 1 98.56 83 GLY B N 1
ATOM 1278 C CA . GLY B 1 83 ? 6.031 20.562 8.945 1 98.56 83 GLY B CA 1
ATOM 1279 C C . GLY B 1 83 ? 6.113 19.328 8.07 1 98.56 83 GLY B C 1
ATOM 1280 O O . GLY B 1 83 ? 6.566 19.391 6.93 1 98.56 83 GLY B O 1
ATOM 1281 N N . VAL B 1 84 ? 5.727 18.25 8.719 1 98.88 84 VAL B N 1
ATOM 1282 C CA . VAL B 1 84 ? 5.789 16.969 7.996 1 98.88 84 VAL B CA 1
ATOM 1283 C C . VAL B 1 84 ? 4.551 16.141 8.312 1 98.88 84 VAL B C 1
ATOM 1285 O O . VAL B 1 84 ? 3.857 16.391 9.297 1 98.88 84 VAL B O 1
ATOM 1288 N N . VAL B 1 85 ? 4.34 15.18 7.48 1 98.75 85 VAL B N 1
ATOM 1289 C CA . VAL B 1 85 ? 3.273 14.195 7.648 1 98.75 85 VAL B CA 1
ATOM 1290 C C . VAL B 1 85 ? 3.662 13.195 8.734 1 98.75 85 VAL B C 1
ATOM 1292 O O . VAL B 1 85 ? 4.812 12.758 8.797 1 98.75 85 VAL B O 1
ATOM 1295 N N . ILE B 1 86 ? 2.682 12.82 9.547 1 98.44 86 ILE B N 1
ATOM 1296 C CA . ILE B 1 86 ? 2.803 11.656 10.422 1 98.44 86 ILE B CA 1
ATOM 1297 C C . ILE B 1 86 ? 1.731 10.633 10.07 1 98.44 86 ILE B C 1
ATOM 1299 O O . ILE B 1 86 ? 0.554 10.82 10.383 1 98.44 86 ILE B O 1
ATOM 1303 N N . GLY B 1 87 ? 2.223 9.633 9.406 1 95.75 87 GLY B N 1
ATOM 1304 C CA . GLY B 1 87 ? 1.304 8.594 8.969 1 95.75 87 GLY B CA 1
ATOM 1305 C C . GLY B 1 87 ? 0.904 7.645 10.078 1 95.75 87 GLY B C 1
ATOM 1306 O O . GLY B 1 87 ? 1.686 7.395 11 1 95.75 87 GLY B O 1
ATOM 1307 N N . GLY B 1 88 ? -0.288 7.188 9.867 1 87.69 88 GLY B N 1
ATOM 1308 C CA . GLY B 1 88 ? -0.837 6.164 10.742 1 87.69 88 GLY B CA 1
ATOM 1309 C C . GLY B 1 88 ? -1.344 4.945 9.992 1 87.69 88 GLY B C 1
ATOM 1310 O O . GLY B 1 88 ? -1.585 5.012 8.781 1 87.69 88 GLY B O 1
ATOM 1311 N N . GLY B 1 89 ? -0.756 3.803 10.266 1 83.31 89 GLY B N 1
ATOM 1312 C CA . GLY B 1 89 ? -1.374 2.633 9.664 1 83.31 89 GLY B CA 1
ATOM 1313 C C . GLY B 1 89 ? -0.447 1.435 9.602 1 83.31 89 GLY B C 1
ATOM 1314 O O . GLY B 1 89 ? 0.485 1.32 10.398 1 83.31 89 GLY B O 1
ATOM 1315 N N . THR B 1 90 ? -0.924 0.541 8.672 1 91.62 90 THR B N 1
ATOM 1316 C CA . THR B 1 90 ? -0.288 -0.772 8.68 1 91.62 90 THR B CA 1
ATOM 1317 C C . THR B 1 90 ? 0.448 -1.023 7.367 1 91.62 90 THR B C 1
ATOM 1319 O O . THR B 1 90 ? 0.597 -2.17 6.945 1 91.62 90 THR B O 1
ATOM 1322 N N . VAL B 1 91 ? 0.732 0.055 6.641 1 97.12 91 VAL B N 1
ATOM 1323 C CA . VAL B 1 91 ? 1.45 -0.047 5.375 1 97.12 91 VAL B CA 1
ATOM 1324 C C . VAL B 1 91 ? 2.746 0.756 5.449 1 97.12 91 VAL B C 1
ATOM 1326 O O . VAL B 1 91 ? 2.744 1.913 5.875 1 97.12 91 VAL B O 1
ATOM 1329 N N . ASN B 1 92 ? 3.848 0.167 5.078 1 96.88 92 ASN B N 1
ATOM 1330 C CA . ASN B 1 92 ? 5.121 0.857 4.91 1 96.88 92 ASN B CA 1
ATOM 1331 C C . ASN B 1 92 ? 5.484 1.014 3.436 1 96.88 92 ASN B C 1
ATOM 1333 O O . ASN B 1 92 ? 5.305 0.085 2.646 1 96.88 92 ASN B O 1
ATOM 1337 N N . ILE B 1 93 ? 5.902 2.119 3.15 1 95.88 93 ILE B N 1
ATOM 1338 C CA . ILE B 1 93 ? 6.242 2.418 1.764 1 95.88 93 ILE B CA 1
ATOM 1339 C C . ILE B 1 93 ? 7.715 2.816 1.665 1 95.88 93 ILE B C 1
ATOM 1341 O O . ILE B 1 93 ? 8.148 3.766 2.32 1 95.88 93 ILE B O 1
ATOM 1345 N N . GLY B 1 94 ? 8.383 2.027 0.833 1 84.56 94 GLY B N 1
ATOM 1346 C CA . GLY B 1 94 ? 9.781 2.359 0.596 1 84.56 94 GLY B CA 1
ATOM 1347 C C . GLY B 1 94 ? 10.023 2.965 -0.773 1 84.56 94 GLY B C 1
ATOM 1348 O O . GLY B 1 94 ? 9.148 2.926 -1.641 1 84.56 94 GLY B O 1
#

Nearest PDB structures (foldseek):
  4jiw-assembly3_L  TM=9.967E-01  e=1.984E-16  Escherichia coli CFT073
  4jiv-assembly1_D  TM=9.945E-01  e=3.121E-13  Vibrio cholerae O1 biovar El Tor str. N16961
  4ku0-assembly1_D  TM=8.698E-01  e=2.659E-06  Tequatrovirus T4
  6p20-assembly1_D  TM=8.605E-01  e=1.630E-03  Phikzvirus phiKZ
  4jiw-assembly3_L  TM=9.965E-01  e=1.321E-16  Escherichia coli CFT073

Solvent-accessible surface area (backbone atoms only — not comparable to full-atom values): 8904 Å² total; per-residue (Å²): 103,42,31,27,24,26,44,62,25,39,34,42,46,39,97,77,28,59,57,38,30,28,72,39,50,42,95,44,36,30,51,74,83,29,27,30,22,31,37,64,30,37,31,51,61,44,48,37,91,98,47,76,68,44,78,38,31,30,62,35,45,42,94,40,31,30,48,76,85,26,28,32,19,28,35,66,25,39,28,67,82,46,38,28,31,46,34,57,74,54,34,26,48,79,104,42,32,27,23,26,45,63,24,39,33,42,48,39,97,76,27,60,58,39,30,28,72,39,50,43,95,43,35,29,51,75,83,28,26,31,22,31,36,63,30,37,32,50,61,43,49,38,92,99,46,76,68,44,78,38,30,31,62,34,45,39,93,38,30,31,48,75,86,27,28,32,20,29,36,65,27,40,28,68,83,45,38,27,31,46,35,56,76,53,34,27,48,75

InterPro domains:
  IPR008727 PAAR motif [PF05488] (20-86)

Radius of gyration: 19.4 Å; Cα contacts (8 Å, |Δi|>4): 593; chains: 2; bounding box: 22×74×35 Å

Sequence (188 aa):
MPLAAKLTDKGTQHDGYYETVITAGSSTVFIDGLPAARQGDPLTPHAKPKHPPHPRKIARGSSTVFIDGLPAARTGDAIDCGGVVIGGGTVNIGMPLAAKLTDKGTQHDGYYETVITAGSSTVFIDGLPAARQGDPLTPHAKPKHPPHPRKIARGSSTVFIDGLPAARTGDAIDCGGVVIGGGTVNIG

Organism: Escherichia coli O45:K1 (strain S88 / ExPEC) (NCBI:txid585035)